Protein AF-A0A0K0SRU6-F1 (afdb_monomer)

Sequence (268 aa):
MASLARTLNNPYPFLIVALTAAFFFLMAWYRAGTILSILERVWRLIVGKGEITDPKLLKFNKQMKDIELFNFVYGLKVQSIEKMHQVIEWIEQHKLDYVDVRRAKKWIDIKTLDVQSPEKSDTRWTFVALIFCISLMELSSFAMGSKSALLQFKESGVWFFLDQNEARGLRGNWTLKATQCDVSKKGVRLVAELTEDESNVICESFKDKGLADYLQKTVRTQRIFSGYIFLIALGFIYWIVKHRLGILAAKRIKETLGSNKLNCVNEA

Solvent-accessible surface area (backbone atoms only — not comparable to full-atom values): 15195 Å² total; per-residue (Å²): 113,77,65,56,66,71,44,42,50,77,65,62,68,61,52,49,54,53,53,51,52,51,50,53,50,53,49,47,63,76,58,66,81,72,61,61,77,60,50,50,56,55,45,41,74,74,75,46,88,83,79,76,86,50,69,69,60,43,52,50,52,49,54,52,49,53,45,51,48,48,25,62,76,44,57,44,90,64,92,46,70,70,58,48,51,54,50,51,51,52,35,60,75,66,68,52,57,66,68,36,52,41,45,13,35,90,37,47,39,84,88,77,74,44,64,58,79,79,57,75,64,58,59,51,54,55,49,54,52,49,53,52,37,52,54,51,38,52,53,22,52,53,54,48,70,49,82,49,23,81,42,28,38,66,89,80,63,52,47,30,34,40,44,93,57,38,37,32,41,76,68,63,101,45,74,51,45,56,81,64,61,72,58,77,90,81,71,73,74,67,51,92,88,56,54,73,69,56,53,48,53,54,44,53,44,67,71,39,86,60,41,64,61,51,44,52,53,47,31,50,51,48,28,53,50,23,52,50,53,37,53,52,36,51,53,50,50,54,50,50,52,51,52,50,51,12,51,54,25,34,50,51,54,45,52,50,54,52,53,52,54,54,53,58,62,75,77,107

Secondary structure (DSSP, 8-state):
-HHHHHHEE--HHHHHHHHHHHHHHHHHHHHTT--HHHHHHHHHHHH-------HHHHHHHHHHHHHHHHHHHH-----SHHHHHHHHHHHHHTT--HHHHHHHTTTEETTTTEEPPPPHHHHHHHHHHHHHHHHHHHHHHHHHH--SEEEEETTT--EEEE-SSEEEESSSS-EEEGGGGGS-SS-----TTS-HHHHHHHHHHHH-TTHHHHHHHHHHHHHHHHHHHHHHHHHHHHHHHHHHHHHHHHHHHHHHHHHHHHHHHH--

Mean predicted aligned error: 14.09 Å

Nearest PDB structures (foldseek):
  8oyv-assembly1_A  TM=2.312E-01  e=6.848E-01  synthetic cons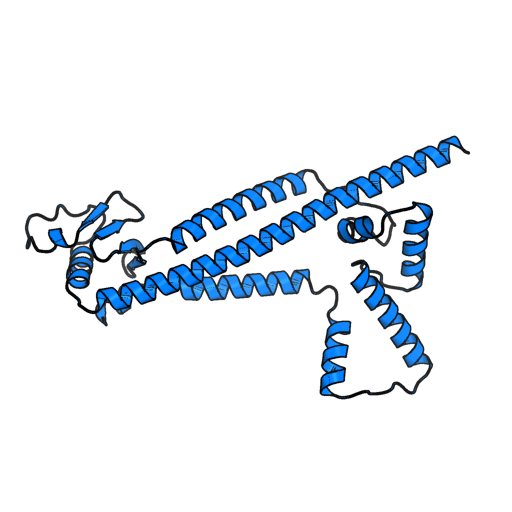truct
  8oyv-assembly2_B  TM=2.298E-01  e=7.228E-01  synthetic construct
  7ryz-assembly1_C  TM=1.895E-01  e=3.268E+00  Rattus norvegicus
  7rz9-assembly1_A  TM=2.250E-01  e=7.741E+00  Rattus norvegicus

Foldseek 3Di:
DVVCPVFWDDCLVVVVVVVVVVVVVVCCVVPPPDCVVVVVVVCCVVPNDDDDPDPVVVVVVVQVVVQVVCCVVLVANDDGVVLVVVLVCLCVVLVADSVLSSLQRVQQDSVVRAGHADDPVLVVVLVVLLVVLVVLLVVLVVLLPDLWFWIAGPPLRWIWTDHLFWIAGPPAGDIDGLVNLPPPDDDPPPSVSDDPVRVVVNNVLNVDPCNVVVSVVRSVSSNVSSVSSNVVSVVSNVVSVSNVSNNVSSVVSNVSVVVVVVVVVVVD

Radius of gyration: 29.86 Å; Cα contacts (8 Å, |Δi|>4): 232; chains: 1; bounding box: 78×38×85 Å

Structure (mmCIF, N/CA/C/O backbone):
data_AF-A0A0K0SRU6-F1
#
_entry.id   AF-A0A0K0SRU6-F1
#
loop_
_atom_site.group_PDB
_atom_site.id
_atom_site.type_symbol
_atom_site.label_atom_id
_atom_site.label_alt_id
_atom_site.label_comp_id
_atom_site.label_asym_id
_atom_site.label_entity_id
_atom_site.label_seq_id
_atom_site.pdbx_PDB_ins_code
_atom_site.Cartn_x
_atom_site.Cartn_y
_atom_site.Cartn_z
_atom_site.occupancy
_atom_site.B_iso_or_equiv
_atom_site.auth_seq_id
_atom_site.auth_comp_id
_atom_site.auth_asym_id
_atom_site.auth_atom_id
_atom_site.pdbx_PDB_model_num
ATOM 1 N N . MET A 1 1 ? 13.744 -10.581 -34.889 1.00 43.56 1 MET A N 1
ATOM 2 C CA . MET A 1 1 ? 12.680 -10.921 -33.891 1.00 43.56 1 MET A CA 1
ATOM 3 C C . MET A 1 1 ? 12.898 -12.209 -33.067 1.00 43.56 1 MET A C 1
ATOM 5 O O . MET A 1 1 ? 12.895 -12.107 -31.845 1.00 43.56 1 MET A O 1
ATOM 9 N N . ALA A 1 2 ? 13.072 -13.409 -33.652 1.00 37.53 2 ALA A N 1
ATOM 10 C CA . ALA A 1 2 ? 13.180 -14.668 -32.878 1.00 37.53 2 ALA A CA 1
ATOM 11 C C . ALA A 1 2 ? 14.491 -14.834 -32.074 1.00 37.53 2 ALA A C 1
ATOM 13 O O . ALA A 1 2 ? 14.494 -15.531 -31.062 1.00 37.53 2 ALA A O 1
ATOM 14 N N . SER A 1 3 ? 15.584 -14.183 -32.489 1.00 46.31 3 SER A N 1
ATOM 15 C CA . SER A 1 3 ? 16.856 -14.159 -31.751 1.00 46.31 3 SER A CA 1
ATOM 16 C C . SER A 1 3 ? 16.774 -13.277 -30.499 1.00 46.31 3 SER A C 1
ATOM 18 O O . SER A 1 3 ? 17.118 -13.731 -29.414 1.00 46.31 3 SER A O 1
ATOM 20 N N . LEU A 1 4 ? 16.209 -12.070 -30.619 1.00 51.53 4 LEU A N 1
ATOM 21 C CA . LEU A 1 4 ? 16.115 -11.090 -29.526 1.00 51.53 4 LEU A CA 1
ATOM 22 C C . LEU A 1 4 ? 15.217 -11.534 -28.366 1.00 51.53 4 LEU A C 1
ATOM 24 O O . LEU A 1 4 ? 15.588 -11.394 -27.207 1.00 51.53 4 LEU A O 1
ATOM 28 N N . ALA A 1 5 ? 14.058 -12.135 -28.649 1.00 52.16 5 ALA A N 1
ATOM 29 C CA . ALA A 1 5 ? 13.196 -12.688 -27.596 1.00 52.16 5 ALA A CA 1
ATOM 30 C C . ALA A 1 5 ? 13.814 -13.931 -26.915 1.00 52.16 5 ALA A C 1
ATOM 32 O O . ALA A 1 5 ? 13.476 -14.277 -25.776 1.00 52.16 5 ALA A O 1
ATOM 33 N N . ARG A 1 6 ? 14.734 -14.618 -27.607 1.00 52.09 6 ARG A N 1
ATOM 34 C CA . ARG A 1 6 ? 15.439 -15.784 -27.072 1.00 52.09 6 ARG A CA 1
ATOM 35 C C . ARG A 1 6 ? 16.561 -15.370 -26.122 1.00 52.09 6 ARG A C 1
ATOM 37 O O . ARG A 1 6 ? 16.730 -16.078 -25.137 1.00 52.09 6 ARG A O 1
ATOM 44 N N . THR A 1 7 ? 17.197 -14.215 -26.321 1.00 53.22 7 THR A N 1
ATOM 45 C CA . THR A 1 7 ? 18.315 -13.706 -25.500 1.00 53.22 7 THR A CA 1
ATOM 46 C C . THR A 1 7 ? 17.940 -12.639 -24.469 1.00 53.22 7 THR A C 1
ATOM 48 O O . THR A 1 7 ? 18.673 -12.478 -23.499 1.00 53.22 7 THR A O 1
ATOM 51 N N . LEU A 1 8 ? 16.807 -11.945 -24.611 1.00 57.75 8 LEU A N 1
ATOM 52 C CA . LEU A 1 8 ? 16.377 -10.895 -23.678 1.00 57.75 8 LEU A CA 1
ATOM 53 C C . LEU A 1 8 ? 15.220 -11.375 -22.802 1.00 57.75 8 LEU A C 1
ATOM 55 O O . LEU A 1 8 ? 14.238 -11.931 -23.301 1.00 57.75 8 LEU A O 1
ATOM 59 N N . ASN A 1 9 ? 15.343 -11.198 -21.486 1.00 64.25 9 ASN A N 1
ATOM 60 C CA . ASN A 1 9 ? 14.265 -11.500 -20.546 1.00 64.25 9 ASN A CA 1
ATOM 61 C C . ASN A 1 9 ? 13.523 -10.215 -20.172 1.00 64.25 9 ASN A C 1
ATOM 63 O O . ASN A 1 9 ? 14.148 -9.190 -19.910 1.00 64.25 9 ASN A O 1
ATOM 67 N N . ASN A 1 10 ? 12.194 -10.284 -20.108 1.00 64.25 10 ASN A N 1
ATOM 68 C CA . ASN A 1 10 ? 11.379 -9.229 -19.520 1.00 64.25 10 ASN A CA 1
ATOM 69 C C . ASN A 1 10 ? 10.846 -9.742 -18.170 1.00 64.25 10 ASN A C 1
ATOM 71 O O . ASN A 1 10 ? 9.893 -10.522 -18.159 1.00 64.25 10 ASN A O 1
ATOM 75 N N . PRO A 1 11 ? 11.445 -9.342 -17.034 1.00 65.50 11 PRO A N 1
ATOM 76 C CA . PRO A 1 11 ? 11.045 -9.835 -15.717 1.00 65.50 11 PRO A CA 1
ATOM 77 C C . PRO A 1 11 ? 9.791 -9.145 -15.156 1.00 65.50 11 PRO A C 1
ATOM 79 O O . PRO A 1 11 ? 9.222 -9.612 -14.166 1.00 65.50 11 PRO A O 1
ATOM 82 N N . TYR A 1 12 ? 9.320 -8.058 -15.779 1.00 67.25 12 TYR A N 1
ATOM 83 C CA . TYR A 1 12 ? 8.197 -7.261 -15.282 1.00 67.25 12 TYR A CA 1
ATOM 84 C C . TYR A 1 12 ? 6.870 -8.033 -15.122 1.00 67.25 12 TYR A C 1
ATOM 86 O O . TYR A 1 12 ? 6.222 -7.848 -14.092 1.00 67.25 12 TYR A O 1
ATOM 94 N N . PRO A 1 13 ? 6.454 -8.935 -16.036 1.00 65.75 13 PRO A N 1
ATOM 95 C CA . PRO A 1 13 ? 5.208 -9.692 -15.893 1.00 65.75 13 PRO A CA 1
ATOM 96 C C . PRO A 1 13 ? 5.176 -10.583 -14.644 1.00 65.75 13 PRO A C 1
ATOM 98 O O . PRO A 1 13 ? 4.158 -10.644 -13.959 1.00 65.75 13 PRO A O 1
ATOM 101 N N . PHE A 1 14 ? 6.293 -11.233 -14.302 1.00 67.56 14 PHE A N 1
ATOM 102 C CA . PHE A 1 14 ? 6.374 -12.093 -13.117 1.00 67.56 14 PHE A CA 1
ATOM 103 C C . PHE A 1 14 ? 6.358 -11.279 -11.819 1.00 67.56 14 PHE A C 1
ATOM 105 O O . PHE A 1 14 ? 5.673 -11.648 -10.863 1.00 67.56 14 PHE A O 1
ATOM 112 N N . LEU A 1 15 ? 7.047 -10.132 -11.806 1.00 68.56 15 LEU A N 1
ATOM 113 C CA . LEU A 1 15 ? 7.041 -9.209 -10.669 1.00 68.56 15 LEU A CA 1
ATOM 114 C C . LEU A 1 15 ? 5.652 -8.601 -10.425 1.00 68.56 15 LEU A C 1
ATOM 116 O O . LEU A 1 15 ? 5.253 -8.470 -9.268 1.00 68.56 15 LEU A O 1
ATOM 120 N N . ILE A 1 16 ? 4.887 -8.296 -11.484 1.00 66.12 16 ILE A N 1
ATOM 121 C CA . ILE A 1 16 ? 3.482 -7.864 -11.371 1.00 66.12 16 ILE A CA 1
ATOM 122 C C . ILE A 1 16 ? 2.677 -8.907 -10.614 1.00 66.12 16 ILE A C 1
ATOM 124 O O . ILE A 1 16 ? 2.060 -8.586 -9.601 1.00 66.12 16 ILE A O 1
ATOM 128 N N . VAL A 1 17 ? 2.681 -10.154 -11.086 1.00 69.94 17 VAL A N 1
ATOM 129 C CA . VAL A 1 17 ? 1.842 -11.216 -10.516 1.00 69.94 17 VAL A CA 1
ATOM 130 C C . VAL A 1 17 ? 2.192 -11.459 -9.047 1.00 69.94 17 VAL A C 1
ATOM 132 O O . VAL A 1 17 ? 1.290 -11.528 -8.211 1.00 69.94 17 VAL A O 1
ATOM 135 N N . ALA A 1 18 ? 3.484 -11.496 -8.709 1.00 75.31 18 ALA A N 1
ATOM 136 C CA . ALA A 1 18 ? 3.943 -11.691 -7.336 1.00 75.31 18 ALA A CA 1
ATOM 137 C C . ALA A 1 18 ? 3.520 -10.544 -6.398 1.00 75.31 18 ALA A C 1
ATOM 139 O O . ALA A 1 18 ? 2.981 -10.797 -5.319 1.00 75.31 18 ALA A O 1
ATOM 140 N N . LEU A 1 19 ? 3.702 -9.284 -6.814 1.00 73.19 19 LEU A N 1
ATOM 141 C CA . LEU A 1 19 ? 3.313 -8.114 -6.015 1.00 73.19 19 LEU A CA 1
ATOM 142 C C . LEU A 1 19 ? 1.793 -8.006 -5.856 1.00 73.19 19 LEU A C 1
ATOM 144 O O . LEU A 1 19 ? 1.308 -7.674 -4.775 1.00 73.19 19 LEU A O 1
ATOM 148 N N . THR A 1 20 ? 1.045 -8.335 -6.910 1.00 69.44 20 THR A N 1
ATOM 149 C CA . THR A 1 20 ? -0.422 -8.352 -6.894 1.00 69.44 20 THR A CA 1
ATOM 150 C C . THR A 1 20 ? -0.931 -9.391 -5.895 1.00 69.44 20 THR A C 1
ATOM 152 O O . THR A 1 20 ? -1.748 -9.076 -5.030 1.00 69.44 20 THR A O 1
ATOM 155 N N . ALA A 1 21 ? -0.402 -10.617 -5.958 1.00 71.50 21 ALA A N 1
ATOM 156 C CA . ALA A 1 21 ? -0.764 -11.693 -5.043 1.00 71.50 21 ALA A CA 1
ATOM 157 C C . ALA A 1 21 ? -0.415 -11.349 -3.585 1.00 71.50 21 ALA A C 1
ATOM 159 O O . ALA A 1 21 ? -1.251 -11.527 -2.701 1.00 71.50 21 ALA A O 1
ATOM 160 N N . ALA A 1 22 ? 0.772 -10.785 -3.334 1.00 75.44 22 ALA A N 1
ATOM 161 C CA . ALA A 1 22 ? 1.185 -10.359 -1.998 1.00 75.44 22 ALA A CA 1
ATOM 162 C C . ALA A 1 22 ? 0.289 -9.240 -1.441 1.00 75.44 22 ALA A C 1
ATOM 164 O O . ALA A 1 22 ? -0.115 -9.297 -0.279 1.00 75.44 22 ALA A O 1
ATOM 165 N N . PHE A 1 23 ? -0.078 -8.253 -2.265 1.00 73.56 23 PHE A N 1
ATOM 166 C CA . PHE A 1 23 ? -0.987 -7.178 -1.867 1.00 73.56 23 PHE A CA 1
ATOM 167 C C . PHE A 1 23 ? -2.372 -7.716 -1.485 1.00 73.56 23 PHE A C 1
ATOM 169 O O . PHE A 1 23 ? -2.875 -7.399 -0.405 1.00 73.56 23 PHE A O 1
ATOM 176 N N . PHE A 1 24 ? -2.969 -8.573 -2.321 1.00 65.69 24 PHE A N 1
ATOM 177 C CA . PHE A 1 24 ? -4.264 -9.185 -2.017 1.00 65.69 24 PHE A CA 1
ATOM 178 C C . PHE A 1 24 ? -4.204 -10.090 -0.784 1.00 65.69 24 PHE A C 1
ATOM 180 O O . PHE A 1 24 ? -5.118 -10.044 0.036 1.00 65.69 24 PHE A O 1
ATOM 187 N N . PHE A 1 25 ? -3.125 -10.854 -0.605 1.00 66.31 25 PHE A N 1
ATOM 188 C CA . PHE A 1 25 ? -2.938 -11.717 0.560 1.00 66.31 25 PHE A CA 1
ATOM 189 C C . PHE A 1 25 ? -2.810 -10.913 1.862 1.00 66.31 25 PHE A C 1
ATOM 191 O O . PHE A 1 25 ? -3.519 -11.189 2.829 1.00 66.31 25 PHE A O 1
ATOM 198 N N . LEU A 1 26 ? -1.979 -9.865 1.881 1.00 65.06 26 LEU A N 1
ATOM 199 C CA . LEU A 1 26 ? -1.819 -8.981 3.042 1.00 65.06 26 LEU A CA 1
ATOM 200 C C . LEU A 1 26 ? -3.107 -8.216 3.358 1.00 65.06 26 LEU A C 1
ATOM 202 O O . LEU A 1 26 ? -3.474 -8.071 4.526 1.00 65.06 26 LEU A O 1
ATOM 206 N N . MET A 1 27 ? -3.826 -7.754 2.330 1.00 61.50 27 MET A N 1
ATOM 207 C CA . MET A 1 27 ? -5.106 -7.076 2.514 1.00 61.50 27 MET A CA 1
ATOM 208 C C . MET A 1 27 ? -6.174 -8.039 3.049 1.00 61.50 27 MET A C 1
ATOM 210 O O . MET A 1 27 ? -6.911 -7.671 3.964 1.00 61.50 27 MET A O 1
ATOM 214 N N . ALA A 1 28 ? -6.238 -9.269 2.530 1.00 54.75 28 ALA A N 1
ATOM 215 C CA . ALA A 1 28 ? -7.141 -10.310 3.011 1.00 54.75 28 ALA A CA 1
ATOM 216 C C . ALA A 1 28 ? -6.831 -10.684 4.466 1.00 54.75 28 ALA A C 1
ATOM 218 O O . ALA A 1 28 ? -7.746 -10.707 5.286 1.00 54.75 28 ALA A O 1
ATOM 219 N N . TRP A 1 29 ? -5.555 -10.861 4.821 1.00 58.12 29 TRP A N 1
ATOM 220 C CA . TRP A 1 29 ? -5.123 -11.131 6.196 1.00 58.12 29 TRP A CA 1
ATOM 221 C C . TRP A 1 29 ? -5.493 -9.986 7.147 1.00 58.12 29 TRP A C 1
ATOM 223 O O . TRP A 1 29 ? -6.040 -10.212 8.224 1.00 58.12 29 TRP A O 1
ATOM 233 N N . TYR A 1 30 ? -5.243 -8.734 6.749 1.00 56.69 30 TYR A N 1
ATOM 234 C CA . TYR A 1 30 ? -5.544 -7.563 7.579 1.00 56.69 30 TYR A CA 1
ATOM 235 C C . TYR A 1 30 ? -7.054 -7.296 7.709 1.00 56.69 30 TYR A C 1
ATOM 237 O O . TYR A 1 30 ? -7.508 -6.698 8.689 1.00 56.69 30 TYR A O 1
ATOM 245 N N . ARG A 1 31 ? -7.851 -7.725 6.720 1.00 54.62 31 ARG A N 1
ATOM 246 C CA . ARG A 1 31 ? -9.300 -7.485 6.656 1.00 54.62 31 ARG A CA 1
ATOM 247 C C . ARG A 1 31 ? -10.154 -8.657 7.137 1.00 54.62 31 ARG A C 1
ATOM 249 O O . ARG A 1 31 ? -11.315 -8.419 7.474 1.00 54.62 31 ARG A O 1
ATOM 256 N N . ALA A 1 32 ? -9.610 -9.868 7.242 1.00 48.22 32 ALA A N 1
ATOM 257 C CA . ALA A 1 32 ? -10.272 -11.042 7.809 1.00 48.22 32 ALA A CA 1
ATOM 258 C C . ALA A 1 32 ? -10.400 -10.923 9.341 1.00 48.22 32 ALA A C 1
ATOM 260 O O . ALA A 1 32 ? -9.822 -11.675 10.115 1.00 48.22 32 ALA A O 1
ATOM 261 N N . GLY A 1 33 ? -11.153 -9.917 9.791 1.00 48.53 33 GLY A N 1
ATOM 262 C CA . GLY A 1 33 ? -11.731 -9.871 11.129 1.00 48.53 33 GLY A CA 1
ATOM 263 C C . GLY A 1 33 ? -13.007 -10.705 11.203 1.00 48.53 33 GLY A C 1
ATOM 264 O O . GLY A 1 33 ? -13.161 -11.421 12.180 1.00 48.53 33 GLY A O 1
ATOM 265 N N . THR A 1 34 ? -13.857 -10.645 10.163 1.00 54.75 34 THR A N 1
ATOM 266 C CA . THR A 1 34 ? -14.969 -11.573 9.849 1.00 54.75 34 THR A CA 1
ATOM 267 C C . THR A 1 34 ? -15.679 -11.119 8.557 1.00 54.75 34 THR A C 1
ATOM 269 O O . THR A 1 34 ? -15.965 -9.936 8.392 1.00 54.75 34 THR A O 1
ATOM 272 N N . ILE A 1 35 ? -15.943 -12.041 7.617 1.00 58.03 35 ILE A N 1
ATOM 273 C CA . ILE A 1 35 ? -16.545 -11.792 6.275 1.00 58.03 35 ILE A CA 1
ATOM 274 C C . ILE A 1 35 ? -18.050 -12.160 6.229 1.00 58.03 35 ILE A C 1
ATOM 276 O O . ILE A 1 35 ? -18.738 -11.911 5.238 1.00 58.03 35 ILE A O 1
ATOM 280 N N . LEU A 1 36 ? -18.584 -12.702 7.326 1.00 59.59 36 LEU A N 1
ATOM 281 C CA . LEU A 1 36 ? -19.905 -13.337 7.411 1.00 59.59 36 LEU A CA 1
ATOM 282 C C . LEU A 1 36 ? -21.068 -12.430 6.970 1.00 59.59 36 LEU A C 1
ATOM 284 O O . LEU A 1 36 ? -21.853 -12.833 6.116 1.00 59.59 36 LEU A O 1
ATOM 288 N N . SER A 1 37 ? -21.122 -11.173 7.421 1.00 55.00 37 SER A N 1
ATOM 289 C CA . SER A 1 37 ? -22.184 -10.227 7.026 1.00 55.00 37 SER A CA 1
ATOM 290 C C . SER A 1 37 ? -22.228 -9.900 5.521 1.00 55.00 37 SER A C 1
ATOM 292 O O . SER A 1 37 ? -23.298 -9.664 4.951 1.00 55.00 37 SER A O 1
ATOM 294 N N . ILE A 1 38 ? -21.071 -9.881 4.847 1.00 58.72 38 ILE A N 1
ATOM 295 C CA . ILE A 1 38 ? -20.996 -9.667 3.391 1.00 58.72 38 ILE A CA 1
ATOM 296 C C . ILE A 1 38 ? -21.404 -10.955 2.674 1.00 58.72 38 ILE A C 1
ATOM 298 O O . ILE A 1 38 ? -22.180 -10.907 1.719 1.00 58.72 38 ILE A O 1
ATOM 302 N N . LEU A 1 39 ? -20.940 -12.097 3.185 1.00 65.69 39 LEU A N 1
ATOM 303 C CA . LEU A 1 39 ? -21.280 -13.414 2.665 1.00 65.69 39 LEU A CA 1
ATOM 304 C C . LEU A 1 39 ? -22.792 -13.669 2.728 1.00 65.69 39 LEU A C 1
ATOM 306 O O . LEU A 1 39 ? -23.346 -14.153 1.753 1.00 65.69 39 LEU A O 1
ATOM 310 N N . GLU A 1 40 ? -23.490 -13.248 3.788 1.00 63.12 40 GLU A N 1
ATOM 311 C CA . GLU A 1 40 ? -24.953 -13.360 3.870 1.00 63.12 40 GLU A CA 1
ATOM 312 C C . GLU A 1 40 ? -25.689 -12.533 2.807 1.00 63.12 40 GLU A C 1
ATOM 314 O O . GLU A 1 40 ? -26.734 -12.950 2.309 1.00 63.12 40 GLU A O 1
ATOM 319 N N . ARG A 1 41 ? -25.205 -11.326 2.480 1.00 66.44 41 ARG A N 1
ATOM 320 C CA . ARG A 1 41 ? -25.835 -10.490 1.441 1.00 66.44 41 ARG A CA 1
ATOM 321 C C . ARG A 1 41 ? -25.655 -11.110 0.063 1.00 66.44 41 ARG A C 1
ATOM 323 O O . ARG A 1 41 ? -26.604 -11.125 -0.711 1.00 66.44 41 ARG A O 1
ATOM 330 N N . VAL A 1 42 ? -24.473 -11.659 -0.201 1.00 65.12 42 VAL A N 1
ATOM 331 C CA . VAL A 1 42 ? -24.186 -12.407 -1.429 1.00 65.12 42 VAL A CA 1
ATOM 332 C C . VAL A 1 42 ? -25.019 -13.693 -1.477 1.00 65.12 42 VAL A C 1
ATOM 334 O O . VAL A 1 42 ? -25.666 -13.963 -2.480 1.00 65.12 42 VAL A O 1
ATOM 337 N N . TRP A 1 43 ? -25.110 -14.431 -0.371 1.00 62.09 43 TRP A N 1
ATOM 338 C CA . TRP A 1 43 ? -25.892 -15.664 -0.272 1.00 62.09 43 TRP A CA 1
ATOM 339 C C . TRP A 1 43 ? -27.396 -15.429 -0.457 1.00 62.09 43 TRP A C 1
ATOM 341 O O . TRP A 1 43 ? -28.043 -16.171 -1.188 1.00 62.09 43 TRP A O 1
ATOM 351 N N . ARG A 1 44 ? -27.957 -14.353 0.115 1.00 66.56 44 ARG A N 1
ATOM 352 C CA . ARG A 1 44 ? -29.367 -13.967 -0.092 1.00 66.56 44 ARG A CA 1
ATOM 353 C C . ARG A 1 44 ? -29.686 -13.590 -1.539 1.00 66.56 44 ARG A C 1
ATOM 355 O O . ARG A 1 44 ? -30.812 -13.817 -1.969 1.00 66.56 44 ARG A O 1
ATOM 362 N N . LEU A 1 45 ? -28.726 -13.022 -2.272 1.00 70.88 45 LEU A N 1
ATOM 363 C CA . LEU A 1 45 ? -28.883 -12.731 -3.701 1.00 70.88 45 LEU A CA 1
ATOM 364 C C . LEU A 1 45 ? -28.852 -14.008 -4.556 1.00 70.88 45 LEU A C 1
ATOM 366 O O . LEU A 1 45 ? -29.478 -14.031 -5.609 1.00 70.88 45 LEU A O 1
ATOM 370 N N . ILE A 1 46 ? -28.155 -15.056 -4.100 1.00 70.62 46 ILE A N 1
ATOM 371 C CA . ILE A 1 46 ? -27.987 -16.323 -4.830 1.00 70.62 46 ILE A CA 1
ATOM 372 C C . ILE A 1 46 ? -29.102 -17.336 -4.507 1.00 70.62 46 ILE A C 1
ATOM 374 O O . ILE A 1 46 ? -29.587 -18.008 -5.409 1.00 70.62 46 ILE A O 1
ATOM 378 N N . VAL A 1 47 ? -29.512 -17.462 -3.240 1.00 66.75 47 VAL A N 1
ATOM 379 C CA . VAL A 1 47 ? -30.372 -18.564 -2.748 1.00 66.75 47 VAL A CA 1
ATOM 380 C C . VAL A 1 47 ? -31.794 -18.105 -2.382 1.00 66.75 47 VAL A C 1
ATOM 382 O O . VAL A 1 47 ? -32.691 -18.925 -2.210 1.00 66.75 47 VAL A O 1
ATOM 385 N N . GLY A 1 48 ? -32.046 -16.793 -2.310 1.00 54.94 48 GLY A N 1
ATOM 386 C CA . GLY A 1 48 ? -33.341 -16.239 -1.904 1.00 54.94 48 GLY A CA 1
ATOM 387 C C . 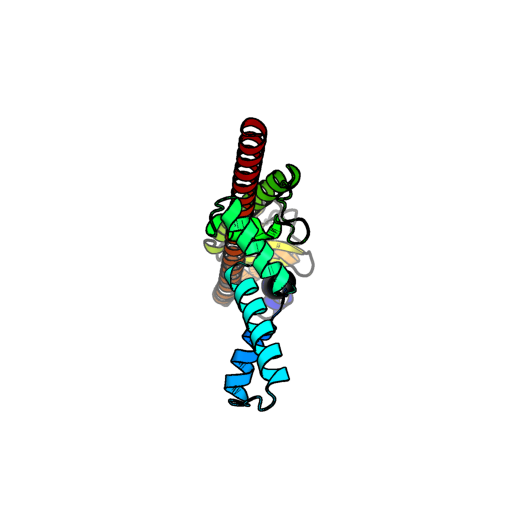GLY A 1 48 ? -33.519 -16.119 -0.382 1.00 54.94 48 GLY A C 1
ATOM 388 O O . GLY A 1 48 ? -32.638 -16.458 0.412 1.00 54.94 48 GLY A O 1
ATOM 389 N N . LYS A 1 49 ? -34.656 -15.548 0.043 1.00 57.06 49 LYS A N 1
ATOM 390 C CA . LYS A 1 49 ? -34.970 -15.267 1.456 1.00 57.06 49 LYS A CA 1
ATOM 391 C C . LYS A 1 49 ? -35.433 -16.543 2.172 1.00 57.06 49 LYS A C 1
ATOM 393 O O . LYS A 1 49 ? -36.625 -16.806 2.248 1.00 57.06 49 LYS A O 1
ATOM 398 N N . GLY A 1 50 ? -34.503 -17.324 2.716 1.00 61.16 50 GLY A N 1
ATOM 399 C CA . GLY A 1 50 ? -34.849 -18.326 3.728 1.00 61.16 50 GLY A CA 1
ATOM 400 C C . GLY A 1 50 ? -35.273 -17.626 5.022 1.00 61.16 50 GLY A C 1
ATOM 401 O O . GLY A 1 50 ? -34.444 -16.974 5.661 1.00 61.16 50 GLY A O 1
ATOM 402 N N . GLU A 1 51 ? -36.552 -17.706 5.389 1.00 61.34 51 GLU A N 1
ATOM 403 C CA . GLU A 1 51 ? -37.059 -17.168 6.656 1.00 61.34 51 GLU A CA 1
ATOM 404 C C . GLU A 1 51 ? -36.835 -18.182 7.787 1.00 61.34 51 GLU A C 1
ATOM 406 O O . GLU A 1 51 ? -37.146 -19.363 7.662 1.00 61.34 51 GLU A O 1
ATOM 411 N N . ILE A 1 52 ? -36.238 -17.725 8.892 1.00 69.25 52 ILE A N 1
ATOM 412 C CA . ILE A 1 52 ? -36.009 -18.540 10.092 1.00 69.25 52 ILE A CA 1
ATOM 413 C C . ILE A 1 52 ? -37.311 -18.554 10.895 1.00 69.25 52 ILE A C 1
ATOM 415 O O . ILE A 1 52 ? -37.694 -17.527 11.450 1.00 69.25 52 ILE A O 1
ATOM 419 N N . THR A 1 53 ? -37.970 -19.709 10.969 1.00 70.44 53 THR A N 1
ATOM 420 C CA . THR A 1 53 ? -39.286 -19.864 11.617 1.00 70.44 53 THR A CA 1
ATOM 421 C C . THR A 1 53 ? -39.201 -20.019 13.143 1.00 70.44 53 THR A C 1
ATOM 423 O O . THR A 1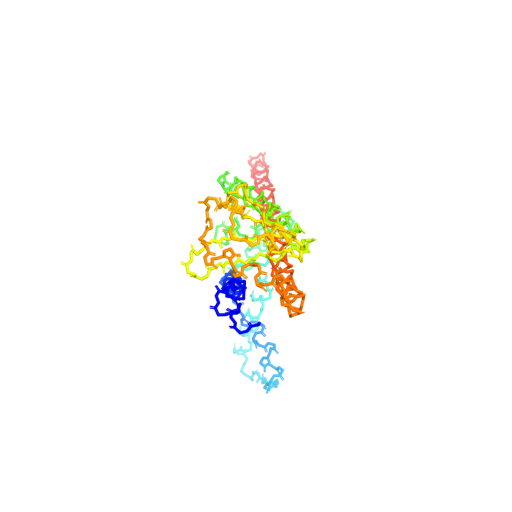 53 ? -40.167 -19.742 13.848 1.00 70.44 53 THR A O 1
ATOM 426 N N . ASP A 1 54 ? -38.051 -20.446 13.678 1.00 82.06 54 ASP A N 1
ATOM 427 C CA . ASP A 1 54 ? -37.855 -20.646 15.119 1.00 82.06 54 ASP A CA 1
ATOM 428 C C . ASP A 1 54 ? -37.560 -19.309 15.847 1.00 82.06 54 ASP A C 1
ATOM 430 O O . ASP A 1 54 ? -36.593 -18.617 15.503 1.00 82.06 54 ASP A O 1
ATOM 434 N N . PRO A 1 55 ? -38.333 -18.940 16.890 1.00 82.00 55 PRO A N 1
ATOM 435 C CA . PRO A 1 55 ? -38.195 -17.658 17.583 1.00 82.00 55 PRO A CA 1
ATOM 436 C C . PRO A 1 55 ? -36.896 -17.521 18.396 1.00 82.00 55 PRO A C 1
ATOM 438 O O . PRO A 1 55 ? -36.378 -16.410 18.551 1.00 82.00 55 PRO A O 1
ATOM 441 N N . LYS A 1 56 ? -36.328 -18.624 18.901 1.00 80.62 56 LYS A N 1
ATOM 442 C CA . LYS A 1 56 ? -35.051 -18.627 19.629 1.00 80.62 56 LYS A CA 1
ATOM 443 C C . LYS A 1 56 ? -33.891 -18.397 18.663 1.00 80.62 56 LYS A C 1
ATOM 445 O O . LYS A 1 56 ? -33.015 -17.578 18.949 1.00 80.62 56 LYS A O 1
ATOM 450 N N . LEU A 1 57 ? -33.917 -19.052 17.502 1.00 77.81 57 LEU A N 1
ATOM 451 C CA . LEU A 1 57 ? -32.933 -18.841 16.436 1.00 77.81 57 LEU A CA 1
ATOM 452 C C . LEU A 1 57 ? -33.052 -17.445 15.818 1.00 77.81 57 LEU A C 1
ATOM 454 O O . LEU A 1 57 ? -32.035 -16.820 15.520 1.00 77.81 57 LEU A O 1
ATOM 458 N N . LEU A 1 58 ? -34.269 -16.916 15.682 1.00 83.25 58 LEU A N 1
ATOM 459 C CA . LEU A 1 58 ? -34.499 -15.560 15.187 1.00 83.25 58 LEU A CA 1
ATOM 460 C C . LEU A 1 58 ? -33.922 -14.504 16.138 1.00 83.25 58 LEU A C 1
ATOM 462 O O . LEU A 1 58 ? -33.231 -13.586 15.689 1.00 83.25 58 LEU A O 1
ATOM 466 N N . LYS A 1 59 ? -34.134 -14.662 17.452 1.00 84.50 59 LYS A N 1
ATOM 467 C CA . LYS A 1 59 ? -33.537 -13.785 18.469 1.00 84.50 59 LYS A CA 1
ATOM 468 C C . LYS A 1 59 ? -32.010 -13.866 18.447 1.00 84.50 59 LYS A C 1
ATOM 470 O O . LYS A 1 59 ? -31.362 -12.826 18.399 1.00 84.50 59 LYS A O 1
ATOM 475 N N . PHE A 1 60 ? -31.443 -15.071 18.416 1.00 81.94 60 PHE A N 1
ATOM 476 C CA . PHE A 1 60 ? -29.993 -15.268 18.353 1.00 81.94 60 PHE A CA 1
ATOM 477 C C . PHE A 1 60 ? -29.375 -14.649 17.089 1.00 81.94 60 PHE A C 1
ATOM 479 O O . PHE A 1 60 ? -28.389 -13.920 17.169 1.00 81.94 60 PHE A O 1
ATOM 486 N N . ASN A 1 61 ? -29.991 -14.857 15.922 1.00 81.19 61 ASN A N 1
ATOM 487 C CA . ASN A 1 61 ? -29.520 -14.277 14.666 1.00 81.19 61 ASN A CA 1
ATOM 488 C C . ASN A 1 61 ? -29.588 -12.744 14.683 1.00 81.19 61 ASN A C 1
ATOM 490 O O . ASN A 1 61 ? -28.677 -12.073 14.203 1.00 81.19 61 ASN A O 1
ATOM 494 N N . LYS A 1 62 ? -30.652 -12.172 15.261 1.00 83.69 62 LYS A N 1
ATOM 495 C CA . LYS A 1 62 ? -30.767 -10.720 15.429 1.00 83.69 62 LYS A CA 1
ATOM 496 C C . LYS A 1 62 ? -29.637 -10.174 16.305 1.00 83.69 62 LYS A C 1
ATOM 498 O O . LYS A 1 62 ? -28.973 -9.229 15.901 1.00 83.69 62 LYS A O 1
ATOM 503 N N . GLN A 1 63 ? -29.353 -10.827 17.431 1.00 84.69 63 GLN A N 1
ATOM 504 C CA . GLN A 1 63 ? -28.254 -10.439 18.318 1.00 84.69 63 GLN A CA 1
ATOM 505 C C . GLN A 1 63 ? -26.888 -10.493 17.620 1.00 84.69 63 GLN A C 1
ATOM 507 O O . GLN A 1 63 ? -26.101 -9.556 17.735 1.00 84.69 63 GLN A O 1
ATOM 512 N N . MET A 1 64 ? -26.618 -11.548 16.847 1.00 81.75 64 MET A N 1
ATOM 513 C CA . MET A 1 64 ? -25.377 -11.654 16.073 1.00 81.75 64 MET A CA 1
ATOM 514 C C . MET A 1 64 ? -25.269 -10.561 15.006 1.00 81.75 64 MET A C 1
ATOM 516 O O . MET A 1 64 ? -24.212 -9.950 14.863 1.00 81.75 64 MET A O 1
ATOM 520 N N . LYS A 1 65 ? -26.364 -10.253 14.303 1.00 81.75 65 LYS A N 1
ATOM 521 C CA . LYS A 1 65 ? -26.404 -9.162 13.318 1.00 81.75 65 LYS A CA 1
ATOM 522 C C . LYS A 1 65 ? -26.160 -7.799 13.945 1.00 81.75 65 LYS A C 1
ATOM 524 O O . LYS A 1 65 ? -25.443 -6.997 13.354 1.00 81.75 65 LYS A O 1
ATOM 529 N N . ASP A 1 66 ? -26.716 -7.546 15.123 1.00 82.94 66 ASP A N 1
ATOM 530 C CA . ASP A 1 66 ? -26.509 -6.290 15.840 1.00 82.94 66 ASP A CA 1
ATOM 531 C C . ASP A 1 66 ? -25.036 -6.152 16.272 1.00 82.94 66 ASP A C 1
ATOM 533 O O . ASP A 1 66 ? -24.429 -5.100 16.063 1.00 82.94 66 ASP A O 1
ATOM 537 N N . ILE A 1 67 ? -24.414 -7.234 16.766 1.00 83.62 67 ILE A N 1
ATOM 538 C CA . ILE A 1 67 ? -22.971 -7.278 17.071 1.00 83.62 67 ILE A CA 1
ATOM 539 C C . ILE A 1 67 ? -22.131 -7.028 15.815 1.00 83.62 67 ILE A C 1
ATOM 541 O O . ILE A 1 67 ? -21.201 -6.219 15.840 1.00 83.62 67 ILE A O 1
ATOM 545 N N . GLU A 1 68 ? -22.441 -7.695 14.703 1.00 79.31 68 GLU A N 1
ATOM 546 C CA . GLU A 1 68 ? -21.717 -7.515 13.445 1.00 79.31 68 GLU A CA 1
ATOM 547 C C . GLU A 1 68 ? -21.863 -6.099 12.891 1.00 79.31 68 GLU A C 1
ATOM 549 O O . GLU A 1 68 ? -20.872 -5.507 12.462 1.00 79.31 68 GLU A O 1
ATOM 554 N N . LEU A 1 69 ? -23.072 -5.535 12.925 1.00 80.12 69 LEU A N 1
ATOM 555 C CA . LEU A 1 69 ? -23.339 -4.178 12.466 1.00 80.12 69 LEU A CA 1
ATOM 556 C C . LEU A 1 69 ? -22.590 -3.161 13.326 1.00 80.12 69 LEU A C 1
ATOM 558 O O . LEU A 1 69 ? -21.942 -2.269 12.778 1.00 80.12 69 LEU A O 1
ATOM 562 N N . PHE A 1 70 ? -22.612 -3.321 14.650 1.00 82.50 70 PHE A N 1
ATOM 563 C CA . PHE A 1 70 ? -21.853 -2.471 15.562 1.00 82.50 70 PHE A CA 1
ATOM 564 C C . PHE A 1 70 ? -20.349 -2.551 15.272 1.00 82.50 70 PHE A C 1
ATOM 566 O O . PHE A 1 70 ? -19.696 -1.535 15.022 1.00 82.50 70 PHE A O 1
ATOM 573 N N . ASN A 1 71 ? -19.801 -3.765 15.206 1.00 81.38 71 ASN A N 1
ATOM 574 C CA . ASN A 1 71 ? -18.396 -3.992 14.878 1.00 81.38 71 ASN A CA 1
ATOM 575 C C . ASN A 1 71 ? -18.029 -3.444 13.490 1.00 81.38 71 ASN A C 1
ATOM 577 O O . ASN A 1 71 ? -16.921 -2.950 13.285 1.00 81.38 71 ASN A O 1
ATOM 581 N N . PHE A 1 72 ? -18.950 -3.474 12.528 1.00 75.94 72 PHE A N 1
ATOM 582 C CA . PHE A 1 72 ? -18.746 -2.923 11.193 1.00 75.94 72 PHE A CA 1
ATOM 583 C C . PHE A 1 72 ? -18.734 -1.387 11.183 1.00 75.94 72 PHE A C 1
ATOM 585 O O . PHE A 1 72 ? -17.832 -0.778 10.597 1.00 75.94 72 PHE A O 1
ATOM 592 N N . VAL A 1 73 ? -19.714 -0.756 11.835 1.00 74.25 73 VAL A N 1
ATOM 593 C CA . VAL A 1 73 ? -19.866 0.705 11.887 1.00 74.25 73 VAL A CA 1
ATOM 594 C C . VAL A 1 73 ? -18.715 1.328 12.677 1.00 74.25 73 VAL A C 1
ATOM 596 O O . VAL A 1 73 ? -17.989 2.182 12.152 1.00 74.25 73 VAL A O 1
ATOM 599 N N . TYR A 1 74 ? -18.491 0.847 13.899 1.00 74.62 74 TYR A N 1
ATOM 600 C CA . TYR A 1 74 ? -17.504 1.397 14.829 1.00 74.62 74 TYR A CA 1
ATOM 601 C C . TYR A 1 74 ? -16.106 0.795 14.645 1.00 74.62 74 TYR A C 1
ATOM 603 O O . TYR A 1 74 ? -15.110 1.373 15.075 1.00 74.62 74 TYR A O 1
ATOM 611 N N . GLY A 1 75 ? -15.987 -0.333 13.941 1.00 72.38 75 GLY A N 1
ATOM 612 C CA . GLY A 1 75 ? -14.710 -1.004 13.696 1.00 72.38 75 GLY A CA 1
ATOM 613 C C . GLY A 1 75 ? -14.149 -1.758 14.906 1.00 72.38 75 GLY A C 1
ATOM 614 O O . GLY A 1 75 ? -13.019 -2.242 14.824 1.00 72.38 75 GLY A O 1
ATOM 615 N N . LEU A 1 76 ? -14.897 -1.828 16.006 1.00 79.25 76 LEU A N 1
ATOM 616 C CA . LEU A 1 76 ? -14.522 -2.528 17.232 1.00 79.25 76 LEU A CA 1
ATOM 617 C C . LEU A 1 76 ? -14.728 -4.045 17.058 1.00 79.25 76 LEU A C 1
ATOM 619 O O . LEU A 1 76 ? -15.446 -4.481 16.166 1.00 79.25 76 LEU A O 1
ATOM 623 N N . LYS A 1 77 ? -14.046 -4.863 17.864 1.00 77.31 77 LYS A N 1
ATOM 624 C CA . LYS A 1 77 ? -14.178 -6.331 17.886 1.00 77.31 77 LYS A CA 1
ATOM 625 C C . LYS A 1 77 ? -14.867 -6.785 19.175 1.00 77.31 77 LYS A C 1
ATOM 627 O O . LYS A 1 77 ? -14.248 -7.408 20.034 1.00 77.31 77 LYS A O 1
ATOM 632 N N . VAL A 1 78 ? -16.135 -6.425 19.326 1.00 81.69 78 VAL A N 1
ATOM 633 C CA . VAL A 1 78 ? -16.960 -6.815 20.474 1.00 81.69 78 VAL A CA 1
ATOM 634 C C . VAL A 1 78 ? -17.530 -8.220 20.246 1.00 81.69 78 VAL A C 1
ATOM 636 O O . VAL A 1 78 ? -17.937 -8.542 19.132 1.00 81.69 78 VAL A O 1
ATOM 639 N N . GLN A 1 79 ? -17.543 -9.064 21.281 1.00 81.25 79 GLN A N 1
ATOM 640 C CA . GLN A 1 79 ? -17.973 -10.472 21.187 1.00 81.25 79 GLN A CA 1
ATOM 641 C C . GLN A 1 79 ? -19.375 -10.745 21.762 1.00 81.25 79 GLN A C 1
ATOM 643 O O . GLN A 1 79 ? -19.900 -11.837 21.580 1.00 81.25 79 GLN A O 1
ATOM 648 N N . SER A 1 80 ? -19.983 -9.778 22.452 1.00 84.38 80 SER A N 1
ATOM 649 C CA . SER A 1 80 ? -21.256 -9.944 23.170 1.00 84.38 80 SER A CA 1
ATOM 650 C C . SER A 1 80 ? -22.016 -8.618 23.260 1.00 84.38 80 SER A C 1
ATOM 652 O O . SER A 1 80 ? -21.380 -7.561 23.306 1.00 84.38 80 SER A O 1
ATOM 654 N N . ILE A 1 81 ? -23.345 -8.657 23.370 1.00 85.81 81 ILE A N 1
ATOM 655 C CA . ILE A 1 81 ? -24.185 -7.452 23.511 1.00 85.81 81 ILE A CA 1
ATOM 656 C C . ILE A 1 81 ? -23.894 -6.713 24.819 1.00 85.81 81 ILE A C 1
ATOM 658 O O . ILE A 1 81 ? -23.823 -5.490 24.837 1.00 85.81 81 ILE A O 1
ATOM 662 N N . GLU A 1 82 ? -23.624 -7.435 25.899 1.00 87.06 82 GLU A N 1
ATOM 663 C CA . GLU A 1 82 ? -23.303 -6.859 27.206 1.00 87.06 82 GLU A CA 1
ATOM 664 C C . GLU A 1 82 ? -22.054 -5.972 27.111 1.00 87.06 82 GLU A C 1
ATOM 666 O O . GLU A 1 82 ? -22.034 -4.836 27.576 1.00 87.06 82 GLU A O 1
ATOM 671 N N . LYS A 1 83 ? -21.022 -6.456 26.412 1.00 83.88 83 LYS A N 1
ATOM 672 C CA . LYS A 1 83 ? -19.813 -5.673 26.121 1.00 83.88 83 LYS A CA 1
ATOM 673 C C . LYS A 1 83 ? -20.078 -4.484 25.200 1.00 83.88 83 LYS A C 1
ATOM 675 O O . LYS A 1 83 ? -19.391 -3.479 25.326 1.00 83.88 83 LYS A O 1
ATOM 680 N N . MET A 1 84 ? -21.051 -4.575 24.295 1.00 85.88 84 MET A N 1
ATOM 681 C CA . MET A 1 84 ? -21.447 -3.441 23.457 1.00 85.88 84 MET A CA 1
ATOM 682 C C . MET A 1 84 ? -22.032 -2.316 24.313 1.00 85.88 84 MET A C 1
ATOM 684 O O . MET A 1 84 ? -21.611 -1.174 24.164 1.00 85.88 84 MET A O 1
ATOM 688 N N . HIS A 1 85 ? -22.924 -2.647 25.252 1.00 89.69 85 HIS A N 1
ATOM 689 C CA . HIS A 1 85 ? -23.477 -1.676 26.199 1.00 89.69 85 HIS A CA 1
ATOM 690 C C . HIS A 1 85 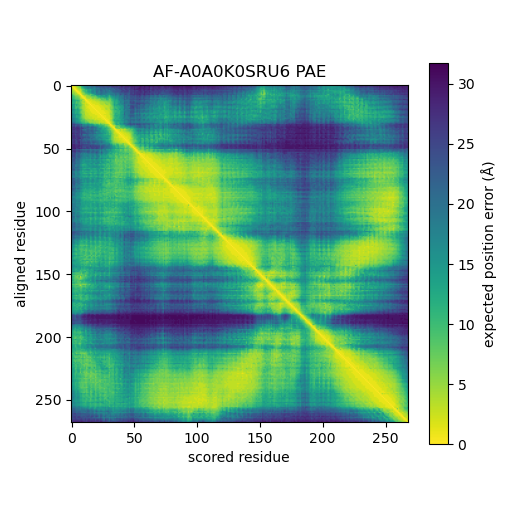? -22.388 -1.036 27.062 1.00 89.69 85 HIS A C 1
ATOM 692 O O . HIS A 1 85 ? -22.331 0.185 27.139 1.00 89.69 85 HIS A O 1
ATOM 698 N N . GLN A 1 86 ? -21.454 -1.829 27.596 1.00 88.06 86 GLN A N 1
ATOM 699 C CA . GLN A 1 86 ? -20.321 -1.299 28.370 1.00 88.06 86 GLN A CA 1
ATOM 700 C C . GLN A 1 86 ? -19.460 -0.314 27.565 1.00 88.06 86 GLN A C 1
ATOM 702 O O . GLN A 1 86 ? -18.988 0.685 28.102 1.00 88.06 86 GLN A O 1
ATOM 707 N N . VAL A 1 87 ? -19.253 -0.572 26.269 1.00 86.56 87 VAL A N 1
ATOM 708 C CA . VAL A 1 87 ? -18.528 0.352 25.386 1.00 86.56 87 VAL A CA 1
ATOM 709 C C . VAL A 1 87 ? -19.321 1.642 25.165 1.00 86.56 87 VAL A C 1
ATOM 711 O O . VAL A 1 87 ? -18.725 2.715 25.187 1.00 86.56 87 VAL A O 1
ATOM 714 N N . ILE A 1 88 ? -20.637 1.554 24.950 1.00 87.31 88 ILE A N 1
ATOM 715 C CA . ILE A 1 88 ? -21.502 2.729 24.762 1.00 87.31 88 ILE A CA 1
ATOM 716 C C . ILE A 1 88 ? -21.485 3.598 26.022 1.00 87.31 88 ILE A C 1
ATOM 718 O O . ILE A 1 88 ? -21.183 4.785 25.931 1.00 87.31 88 ILE A O 1
ATOM 722 N N . GLU A 1 89 ? -21.697 2.994 27.191 1.00 89.88 89 GLU A N 1
ATOM 723 C CA . GLU A 1 89 ? -21.648 3.689 28.480 1.00 89.88 89 GLU A CA 1
ATOM 724 C C . GLU A 1 89 ? -20.292 4.361 28.702 1.00 89.88 89 GLU A C 1
ATOM 726 O O . GLU A 1 89 ? -20.234 5.521 29.097 1.00 89.88 89 GLU A O 1
ATOM 731 N N . TRP A 1 90 ? -19.188 3.680 28.390 1.00 88.69 90 TRP A N 1
ATOM 732 C CA . TRP A 1 90 ? -17.851 4.255 28.522 1.00 88.69 90 TRP A CA 1
ATOM 733 C C . TRP A 1 90 ? -17.625 5.471 27.611 1.00 88.69 90 TRP A C 1
ATOM 735 O O . TRP A 1 90 ? -17.030 6.459 28.051 1.00 88.69 90 TRP A O 1
ATOM 745 N N . ILE A 1 91 ? -18.112 5.422 26.364 1.00 86.94 91 ILE A N 1
ATOM 746 C CA . ILE A 1 91 ? -18.048 6.547 25.418 1.00 86.94 91 ILE A CA 1
ATOM 747 C C . ILE A 1 91 ? -18.857 7.737 25.946 1.00 86.94 91 ILE A C 1
ATOM 749 O O . ILE A 1 91 ? -18.360 8.865 25.923 1.00 86.94 91 ILE A O 1
ATOM 753 N N . GLU A 1 92 ? -20.073 7.489 26.436 1.00 88.50 92 GLU A N 1
ATOM 754 C CA . GLU A 1 92 ? -20.973 8.521 26.957 1.00 88.50 92 GLU A CA 1
ATOM 755 C C . GLU A 1 92 ? -20.435 9.155 28.245 1.00 88.50 92 GLU A C 1
ATOM 757 O O . GLU A 1 92 ? -20.356 10.382 28.339 1.00 88.50 92 GLU A O 1
ATOM 762 N N . GLN A 1 93 ? -19.981 8.337 29.200 1.00 88.25 93 GLN A N 1
ATOM 763 C CA . GLN A 1 93 ? -19.412 8.786 30.476 1.00 88.25 93 GLN A CA 1
ATOM 764 C C . GLN A 1 93 ? -18.216 9.720 30.277 1.00 88.25 93 GLN A C 1
ATOM 766 O O . GLN A 1 93 ? -18.087 10.728 30.968 1.00 88.25 93 GLN A O 1
ATOM 771 N N . HIS A 1 94 ? -17.354 9.415 29.305 1.00 84.44 94 HIS A N 1
ATOM 772 C CA . HIS A 1 94 ? -16.155 10.206 29.034 1.00 84.44 94 HIS A CA 1
ATOM 773 C C . HIS A 1 94 ? -16.349 11.248 27.924 1.00 84.44 94 HIS A C 1
ATOM 775 O O . HIS A 1 94 ? -15.384 11.923 27.563 1.00 84.44 94 HIS A O 1
ATOM 781 N N . LYS A 1 95 ? -17.579 11.400 27.402 1.00 86.19 95 LYS A N 1
ATOM 782 C CA . LYS A 1 95 ? -17.945 12.321 26.311 1.00 86.19 95 LYS A CA 1
ATOM 783 C C . LYS A 1 95 ? -16.998 12.215 25.107 1.00 86.19 95 LYS A C 1
ATOM 785 O O . LYS A 1 95 ? -16.572 13.225 24.546 1.00 86.19 95 LYS A O 1
ATOM 790 N N . LEU A 1 96 ? -16.630 10.990 24.735 1.00 86.44 96 LEU A N 1
ATOM 791 C CA . LEU A 1 96 ? -15.670 10.749 23.657 1.00 86.44 96 LEU A CA 1
ATOM 792 C C . LEU A 1 96 ? -16.321 10.961 22.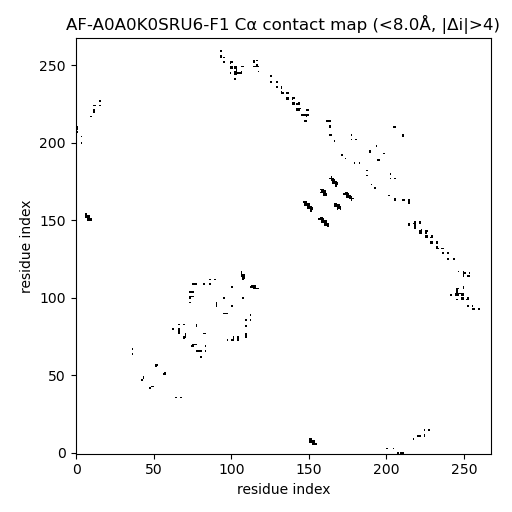287 1.00 86.44 96 LEU A C 1
ATOM 794 O O . LEU A 1 96 ? -17.442 10.519 22.042 1.00 86.44 96 LEU A O 1
ATOM 798 N N . ASP A 1 97 ? -15.586 11.576 21.359 1.00 85.31 97 ASP A N 1
ATOM 799 C CA . ASP A 1 97 ? -16.032 11.684 19.970 1.00 85.31 97 ASP A CA 1
ATOM 800 C C . ASP A 1 97 ? -15.994 10.304 19.290 1.00 85.31 97 ASP A C 1
ATOM 802 O O . ASP A 1 97 ? -14.940 9.671 19.153 1.00 85.31 97 ASP A O 1
ATOM 806 N N . TYR A 1 98 ? -17.154 9.858 18.805 1.00 80.94 98 TYR A N 1
ATOM 807 C CA . TYR A 1 98 ? -17.327 8.621 18.046 1.00 80.94 98 TYR A CA 1
ATOM 808 C C . TYR A 1 98 ? -16.362 8.503 16.853 1.00 80.94 98 TYR A C 1
ATOM 810 O O . TYR A 1 98 ? -15.921 7.398 16.515 1.00 80.94 98 TYR A O 1
ATOM 818 N N . VAL A 1 99 ? -16.011 9.621 16.204 1.00 82.00 99 VAL A N 1
ATOM 819 C CA . VAL A 1 99 ? -15.065 9.636 15.078 1.00 82.00 99 VAL A CA 1
ATOM 820 C C . VAL A 1 99 ? -13.661 9.261 15.542 1.00 82.00 99 VAL A C 1
ATOM 822 O O . VAL A 1 99 ? -12.979 8.470 14.877 1.00 82.00 99 VAL A O 1
ATOM 825 N N . ASP A 1 100 ? -13.235 9.790 16.684 1.00 81.81 100 ASP A N 1
ATOM 826 C CA . ASP A 1 100 ? -11.922 9.510 17.250 1.00 81.81 100 ASP A CA 1
ATOM 827 C C . ASP A 1 100 ? -11.866 8.085 17.818 1.00 81.81 100 ASP A C 1
ATOM 829 O O . ASP A 1 100 ? -10.897 7.373 17.548 1.00 81.81 100 ASP A O 1
ATOM 833 N N . VAL A 1 101 ? -12.938 7.589 18.447 1.00 82.94 101 VAL A N 1
ATOM 834 C CA . VAL A 1 101 ? -13.052 6.179 18.880 1.00 82.94 101 VAL A CA 1
ATOM 835 C C . VAL A 1 101 ? -12.889 5.225 17.691 1.00 82.94 101 VAL A C 1
ATOM 837 O O . VAL A 1 101 ? -12.087 4.287 17.726 1.00 82.94 101 VAL A O 1
ATOM 840 N N . ARG A 1 102 ? -13.574 5.502 16.574 1.00 81.06 102 ARG A N 1
ATOM 841 C CA . ARG A 1 102 ? -13.479 4.692 15.349 1.00 81.06 102 ARG A CA 1
ATOM 842 C C . ARG A 1 102 ? -12.075 4.707 14.739 1.00 81.06 102 ARG A C 1
ATOM 844 O O . ARG A 1 102 ? -11.617 3.690 14.210 1.00 81.06 102 ARG A O 1
ATOM 851 N N . ARG A 1 103 ? -11.386 5.851 14.774 1.00 81.62 103 ARG A N 1
ATOM 852 C CA . ARG A 1 103 ? -10.002 5.988 14.283 1.00 81.62 103 ARG A CA 1
ATOM 853 C C . ARG A 1 103 ? -9.009 5.274 15.200 1.00 81.62 103 ARG A C 1
ATOM 855 O O . ARG A 1 103 ? -8.098 4.615 14.701 1.00 81.62 103 ARG A O 1
ATOM 862 N N . ALA A 1 104 ? -9.216 5.359 16.510 1.00 82.94 104 ALA A N 1
ATOM 863 C CA . ALA A 1 104 ? -8.359 4.791 17.543 1.00 82.94 104 ALA A CA 1
ATOM 864 C C . ALA A 1 104 ? -8.602 3.295 17.811 1.00 82.94 104 ALA A C 1
ATOM 866 O O . ALA A 1 104 ? -7.878 2.699 18.599 1.00 82.94 104 ALA A O 1
ATOM 867 N N . LYS A 1 105 ? -9.557 2.654 17.128 1.00 80.50 105 LYS A N 1
ATOM 868 C CA . LYS A 1 105 ? -9.983 1.258 17.343 1.00 80.50 105 LYS A CA 1
ATOM 869 C C . LYS A 1 105 ? -8.881 0.204 17.546 1.00 80.50 105 LYS A C 1
ATOM 871 O O . LYS A 1 105 ? -9.117 -0.782 18.226 1.00 80.50 105 LYS A O 1
ATOM 876 N N . LYS A 1 106 ? -7.701 0.361 16.925 1.00 78.94 106 LYS A N 1
ATOM 877 C CA . LYS A 1 106 ? -6.572 -0.587 17.052 1.00 78.94 106 LYS A CA 1
ATOM 878 C C . LYS A 1 106 ? -5.867 -0.460 18.410 1.00 78.94 106 LYS A C 1
ATOM 880 O O . LYS A 1 106 ? -5.241 -1.413 18.852 1.00 78.94 106 LYS A O 1
ATOM 885 N N . TRP A 1 107 ? -5.962 0.708 19.034 1.00 81.44 107 TRP A N 1
ATOM 886 C CA . TRP A 1 107 ? -5.316 1.061 20.297 1.00 81.44 107 TRP A CA 1
ATOM 887 C C . TRP A 1 107 ? -6.279 1.016 21.489 1.00 81.44 107 TRP A C 1
ATOM 889 O O . TRP A 1 107 ? -5.836 1.181 22.619 1.00 81.44 107 TRP A O 1
ATOM 899 N N . ILE A 1 108 ? -7.576 0.797 21.252 1.00 82.88 108 ILE A N 1
ATOM 900 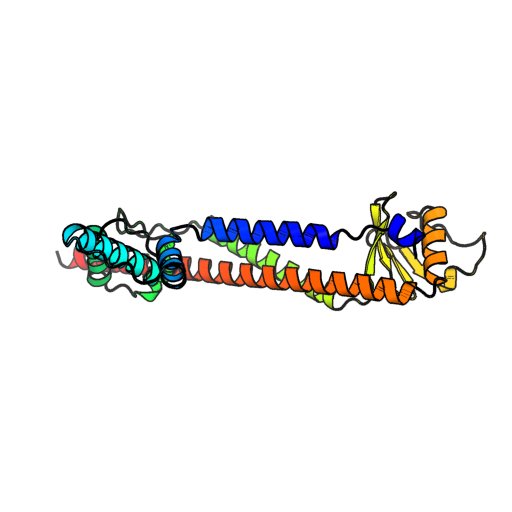C CA . ILE A 1 108 ? -8.575 0.617 22.310 1.00 82.88 108 ILE A CA 1
ATOM 901 C C . ILE A 1 108 ? -8.632 -0.863 22.675 1.00 82.88 108 ILE A C 1
ATOM 903 O O . ILE A 1 108 ? -8.948 -1.706 21.831 1.00 82.88 108 ILE A O 1
ATOM 907 N N . ASP A 1 109 ? -8.364 -1.175 23.938 1.00 82.25 109 ASP A N 1
ATOM 908 C CA . ASP A 1 109 ? -8.589 -2.509 24.475 1.00 82.25 109 ASP A CA 1
ATOM 909 C C . ASP A 1 109 ? -10.039 -2.627 24.962 1.00 82.25 109 ASP A C 1
ATOM 911 O O . ASP A 1 109 ? -10.451 -2.013 25.942 1.00 82.25 109 ASP A O 1
ATOM 915 N N . ILE A 1 110 ? -10.833 -3.434 24.258 1.00 80.38 110 ILE A N 1
ATOM 916 C CA . ILE A 1 110 ? -12.262 -3.639 24.548 1.00 80.38 110 ILE A CA 1
ATOM 917 C C . ILE A 1 110 ? -12.466 -4.390 25.874 1.00 80.38 110 ILE A C 1
ATOM 919 O O . ILE A 1 110 ? -13.539 -4.309 26.470 1.00 80.38 110 ILE A O 1
ATOM 923 N N . LYS A 1 111 ? -11.464 -5.138 26.357 1.00 78.38 111 LYS A N 1
ATOM 924 C CA . LYS A 1 111 ? -11.581 -5.877 27.621 1.00 78.38 111 LYS A CA 1
ATOM 925 C C . LYS A 1 111 ? -11.452 -4.953 28.824 1.00 78.38 111 LYS A C 1
ATOM 927 O O . LYS A 1 111 ? -12.211 -5.117 29.775 1.00 78.38 111 LYS A O 1
ATOM 932 N N . THR A 1 112 ? -10.503 -4.022 28.768 1.00 78.75 112 THR A N 1
ATOM 933 C CA . THR A 1 112 ? -10.165 -3.108 29.868 1.00 78.75 112 THR A CA 1
ATOM 934 C C . THR A 1 112 ? -10.781 -1.718 29.715 1.00 78.75 112 THR A C 1
ATOM 936 O O . THR A 1 112 ? -10.774 -0.963 30.680 1.00 78.75 112 THR A O 1
ATOM 939 N N . LEU A 1 113 ? -11.338 -1.397 28.538 1.00 80.81 113 LEU A N 1
ATOM 940 C CA . LEU A 1 113 ? -11.860 -0.072 28.179 1.00 80.81 113 LEU A CA 1
ATOM 941 C C . LEU A 1 113 ? -10.819 1.035 28.403 1.00 80.81 113 LEU A C 1
ATOM 943 O O . LEU A 1 113 ? -11.124 2.126 28.879 1.00 80.81 113 LEU A O 1
ATOM 947 N N . ASP A 1 114 ? -9.571 0.731 28.046 1.00 79.81 114 ASP A N 1
ATOM 948 C CA . ASP A 1 114 ? -8.448 1.659 28.134 1.00 79.81 114 ASP A CA 1
ATOM 949 C C . ASP A 1 114 ? -7.745 1.805 26.780 1.00 79.81 114 ASP A C 1
ATOM 951 O O . ASP A 1 114 ? -7.830 0.946 25.892 1.00 79.81 114 ASP A O 1
ATOM 955 N N . VAL A 1 115 ? -7.048 2.927 26.615 1.00 81.75 115 VAL A N 1
ATOM 956 C CA . VAL A 1 115 ? -6.317 3.258 25.395 1.00 81.75 115 VAL A CA 1
ATOM 957 C C . VAL A 1 115 ? -4.832 2.992 25.590 1.00 81.75 115 VAL A C 1
ATOM 959 O O . VAL A 1 115 ? -4.119 3.709 26.301 1.00 81.75 115 VAL A O 1
ATOM 962 N N . GLN A 1 116 ? -4.334 1.984 24.880 1.00 79.38 116 GLN A N 1
ATOM 963 C CA . GLN A 1 116 ? -2.913 1.684 24.837 1.00 79.38 116 GLN A CA 1
ATOM 964 C C . GLN A 1 116 ? -2.166 2.812 24.120 1.00 79.38 116 GLN A C 1
ATOM 966 O O . GLN A 1 116 ? -2.527 3.239 23.020 1.00 79.38 116 GLN A O 1
ATOM 971 N N . SER A 1 117 ? -1.101 3.312 24.750 1.00 69.31 117 SER A N 1
ATOM 972 C CA . SER A 1 117 ? -0.302 4.375 24.147 1.00 69.31 117 SER A CA 1
ATOM 973 C C . SER A 1 117 ? 0.468 3.828 22.947 1.00 69.31 117 SER A C 1
ATOM 975 O O . SER A 1 117 ? 1.178 2.836 23.101 1.00 69.31 117 SER A O 1
ATOM 977 N N . PRO A 1 118 ? 0.416 4.491 21.782 1.00 69.19 118 PRO A N 1
ATOM 978 C CA . PRO A 1 118 ? 1.268 4.129 20.662 1.00 69.19 118 PRO A CA 1
ATOM 979 C C . PRO A 1 118 ? 2.740 4.315 21.048 1.00 69.19 118 PRO A C 1
ATOM 981 O O . PRO A 1 118 ? 3.118 5.338 21.634 1.00 69.19 118 PRO A O 1
ATOM 984 N N . GLU A 1 119 ? 3.570 3.328 20.722 1.00 72.00 119 GLU A N 1
ATOM 985 C CA . GLU A 1 119 ? 4.997 3.358 21.025 1.00 72.00 119 GLU A CA 1
ATOM 986 C C . GLU A 1 119 ? 5.722 4.374 20.114 1.00 72.00 119 GLU A C 1
ATOM 988 O O . GLU A 1 119 ? 5.335 4.631 18.968 1.00 72.00 119 GLU A O 1
ATOM 993 N N . LYS A 1 120 ? 6.800 5.003 20.604 1.00 68.94 120 LYS A N 1
ATOM 994 C CA . LYS A 1 120 ? 7.580 5.974 19.805 1.00 68.94 120 LYS A CA 1
ATOM 995 C C . LYS A 1 120 ? 8.264 5.313 18.592 1.00 68.94 120 LYS A C 1
ATOM 997 O O . LYS A 1 120 ? 8.567 5.995 17.610 1.00 68.94 120 LYS A O 1
ATOM 1002 N N . SER A 1 121 ? 8.510 4.004 18.653 1.00 66.81 121 SER A N 1
ATOM 1003 C CA . SER A 1 121 ? 9.024 3.156 17.565 1.00 66.81 121 SER A CA 1
ATOM 1004 C C . SER A 1 121 ? 8.088 3.162 16.346 1.00 66.81 121 SER A C 1
ATOM 1006 O O . SER A 1 121 ? 8.547 3.443 15.238 1.00 66.81 121 SER A O 1
ATOM 1008 N N . ASP A 1 122 ? 6.779 2.991 16.551 1.00 70.38 122 ASP A N 1
ATOM 1009 C CA . ASP A 1 122 ? 5.759 2.986 15.490 1.00 70.38 122 ASP A CA 1
ATOM 1010 C C . ASP A 1 122 ? 5.758 4.290 14.688 1.00 70.38 122 ASP A C 1
ATOM 1012 O O . ASP A 1 122 ? 5.610 4.305 13.462 1.00 70.38 122 ASP A O 1
ATOM 1016 N N . THR A 1 123 ? 5.967 5.414 15.374 1.00 74.31 123 THR A N 1
ATOM 1017 C CA . THR A 1 123 ? 5.999 6.739 14.744 1.00 74.31 123 THR A CA 1
ATOM 1018 C C . THR A 1 123 ? 7.197 6.884 13.801 1.00 74.31 123 THR A C 1
ATOM 1020 O O . THR A 1 123 ? 7.040 7.460 12.719 1.00 74.31 123 THR A O 1
ATOM 1023 N N . ARG A 1 124 ? 8.365 6.343 14.181 1.00 77.50 124 ARG A N 1
ATOM 1024 C CA . ARG A 1 124 ? 9.585 6.349 13.356 1.00 77.50 124 ARG A CA 1
ATOM 1025 C C . ARG A 1 124 ? 9.434 5.448 12.134 1.00 77.50 124 ARG A C 1
ATOM 1027 O O . ARG A 1 124 ? 9.645 5.913 11.018 1.00 77.50 124 ARG A O 1
ATOM 1034 N N . TRP A 1 125 ? 8.982 4.210 12.323 1.00 74.56 125 TRP A N 1
ATOM 1035 C CA . TRP A 1 125 ? 8.792 3.264 11.218 1.00 74.56 125 TRP A CA 1
ATOM 1036 C C . TRP A 1 125 ? 7.767 3.746 10.196 1.00 74.56 125 TRP A C 1
ATOM 1038 O O . TRP A 1 125 ? 7.996 3.639 8.995 1.00 74.56 125 TRP A O 1
ATOM 1048 N N . THR A 1 126 ? 6.677 4.365 10.657 1.00 79.44 126 THR A N 1
ATOM 1049 C CA . THR A 1 126 ? 5.670 4.926 9.749 1.00 79.44 126 THR A CA 1
ATOM 1050 C C . THR A 1 126 ? 6.236 6.077 8.901 1.00 79.44 126 THR A C 1
ATOM 1052 O O . THR A 1 126 ? 5.833 6.252 7.755 1.00 79.44 126 THR A O 1
ATOM 1055 N N . PHE A 1 127 ? 7.172 6.863 9.445 1.00 81.19 127 PHE A N 1
ATOM 1056 C CA . PHE A 1 127 ? 7.818 7.959 8.718 1.00 81.19 127 PHE A CA 1
ATOM 1057 C C . PHE A 1 127 ? 8.825 7.447 7.679 1.00 81.19 127 PHE A C 1
ATOM 1059 O O . PHE A 1 127 ? 8.803 7.891 6.535 1.00 81.19 127 PHE A O 1
ATOM 1066 N N . VAL A 1 128 ? 9.643 6.454 8.044 1.00 83.12 128 VAL A N 1
ATOM 1067 C CA . VAL A 1 128 ? 10.559 5.783 7.104 1.00 83.12 128 VAL A CA 1
ATOM 1068 C C . VAL A 1 128 ? 9.779 5.133 5.957 1.00 83.12 128 VAL A C 1
ATOM 1070 O O . VAL A 1 128 ? 10.128 5.316 4.793 1.00 83.12 128 VAL A O 1
ATOM 1073 N N . ALA A 1 129 ? 8.675 4.447 6.268 1.00 80.38 129 ALA A N 1
ATOM 1074 C CA . ALA A 1 129 ? 7.803 3.848 5.261 1.00 80.38 129 ALA A CA 1
ATOM 1075 C C . ALA A 1 129 ? 7.196 4.895 4.309 1.00 80.38 129 ALA A C 1
ATOM 1077 O O . ALA A 1 129 ? 7.081 4.638 3.112 1.00 80.38 129 ALA A O 1
ATOM 1078 N N . LEU A 1 130 ? 6.842 6.082 4.815 1.00 84.69 130 LEU A N 1
ATOM 1079 C CA . LEU A 1 130 ? 6.320 7.174 3.993 1.00 84.69 130 LEU A CA 1
ATOM 1080 C C . LEU A 1 130 ? 7.370 7.687 2.998 1.00 84.69 130 LEU A C 1
ATOM 1082 O O . LEU A 1 130 ? 7.068 7.794 1.811 1.00 84.69 130 LEU A O 1
ATOM 1086 N N . ILE A 1 131 ? 8.597 7.951 3.460 1.00 85.94 131 ILE A N 1
ATOM 1087 C CA . ILE A 1 131 ? 9.708 8.393 2.597 1.00 85.94 131 ILE A CA 1
ATOM 1088 C C . ILE A 1 131 ? 9.987 7.354 1.508 1.00 85.94 131 ILE A C 1
ATOM 1090 O O . ILE A 1 131 ? 10.138 7.704 0.337 1.00 85.94 131 ILE A O 1
ATOM 1094 N N . PHE A 1 132 ? 10.002 6.073 1.879 1.00 84.12 132 PHE A N 1
ATOM 1095 C CA . PHE A 1 132 ? 10.187 4.979 0.932 1.00 84.12 132 PHE A CA 1
ATOM 1096 C C . PHE A 1 132 ? 9.090 4.955 -0.147 1.00 84.12 132 PHE A C 1
ATOM 1098 O O . PHE A 1 132 ? 9.400 4.850 -1.332 1.00 84.12 132 PHE A O 1
ATOM 1105 N N . CYS A 1 133 ? 7.818 5.120 0.237 1.00 81.81 133 CYS A N 1
ATOM 1106 C CA . CYS A 1 133 ? 6.705 5.159 -0.719 1.00 81.81 133 CYS A CA 1
ATOM 1107 C C . CYS A 1 133 ? 6.799 6.356 -1.676 1.00 81.81 133 CYS A C 1
ATOM 1109 O O . CYS A 1 133 ? 6.562 6.191 -2.870 1.00 81.81 133 CYS A O 1
ATOM 1111 N N . ILE A 1 134 ? 7.169 7.539 -1.173 1.00 84.81 134 ILE A N 1
ATOM 1112 C CA . ILE A 1 134 ? 7.352 8.742 -2.002 1.00 84.81 134 ILE A CA 1
ATOM 1113 C C . ILE A 1 134 ? 8.490 8.528 -3.008 1.00 84.81 134 ILE A C 1
ATOM 1115 O O . ILE A 1 134 ? 8.305 8.751 -4.201 1.00 84.81 134 ILE A O 1
ATOM 1119 N N . SER A 1 135 ? 9.626 7.996 -2.551 1.00 81.75 135 SER A N 1
ATOM 1120 C CA . SER A 1 135 ? 10.777 7.693 -3.415 1.00 81.75 135 SER A CA 1
ATOM 1121 C C . SER A 1 135 ? 10.404 6.704 -4.529 1.00 81.75 135 SER A C 1
ATOM 1123 O O . SER A 1 135 ? 10.801 6.854 -5.684 1.00 81.75 135 SER A O 1
ATOM 1125 N N . LEU A 1 136 ? 9.584 5.698 -4.204 1.00 81.19 136 LEU A N 1
ATOM 1126 C CA . LEU A 1 136 ? 9.083 4.724 -5.172 1.00 81.19 136 LEU A CA 1
ATOM 1127 C C . LEU A 1 136 ? 8.113 5.354 -6.191 1.00 81.19 136 LEU A C 1
ATOM 1129 O O . LEU A 1 136 ? 8.118 4.978 -7.368 1.00 81.19 136 LEU A O 1
ATOM 1133 N N . MET A 1 137 ? 7.296 6.326 -5.773 1.00 81.50 137 MET A N 1
ATOM 1134 C CA . MET A 1 137 ? 6.422 7.090 -6.673 1.00 81.50 137 MET A CA 1
ATOM 1135 C C . MET A 1 137 ? 7.217 7.964 -7.643 1.00 81.50 137 MET A C 1
ATOM 1137 O O . MET A 1 137 ? 6.885 8.013 -8.827 1.00 81.50 137 MET A O 1
ATOM 1141 N N . GLU A 1 138 ? 8.278 8.621 -7.181 1.00 82.00 138 GLU A N 1
ATOM 1142 C CA . GLU A 1 138 ? 9.154 9.412 -8.051 1.00 82.00 138 GLU A CA 1
ATOM 1143 C C . GLU A 1 138 ? 9.845 8.524 -9.091 1.00 82.00 138 GLU A C 1
ATOM 1145 O O . GLU A 1 138 ? 9.786 8.806 -10.290 1.00 82.00 138 GLU A O 1
ATOM 1150 N N . LEU A 1 139 ? 10.406 7.391 -8.656 1.00 80.12 139 LEU A N 1
ATOM 1151 C CA . LEU A 1 139 ? 11.069 6.442 -9.551 1.00 80.12 139 LEU A CA 1
ATOM 1152 C C . LEU A 1 139 ? 10.106 5.849 -10.591 1.00 80.12 139 LEU A C 1
ATOM 1154 O O . LEU A 1 139 ? 10.450 5.722 -11.767 1.00 80.12 139 LEU A O 1
ATOM 1158 N N . SER A 1 140 ? 8.885 5.500 -10.178 1.00 78.25 140 SER A N 1
ATOM 1159 C CA . SER A 1 140 ? 7.863 4.986 -11.099 1.00 78.25 140 SER A CA 1
ATOM 1160 C C . SER A 1 140 ? 7.374 6.059 -12.070 1.00 78.25 140 SER A C 1
ATOM 1162 O O . SER A 1 140 ? 7.216 5.764 -13.253 1.00 78.25 140 SER A O 1
ATOM 1164 N N . SER A 1 141 ? 7.224 7.307 -11.624 1.00 75.44 141 SER A N 1
ATOM 1165 C CA . SER A 1 141 ? 6.860 8.435 -12.491 1.00 75.44 141 SER A CA 1
ATOM 1166 C C . SER A 1 141 ? 7.932 8.693 -13.554 1.00 75.44 141 SER A C 1
ATOM 1168 O O . SER A 1 141 ? 7.613 8.867 -14.732 1.00 75.44 141 SER A O 1
ATOM 1170 N N . PHE A 1 142 ? 9.210 8.621 -13.169 1.00 75.19 142 PHE A N 1
ATOM 1171 C CA . PHE A 1 142 ? 10.332 8.700 -14.103 1.00 75.19 142 PHE A CA 1
ATOM 1172 C C . PHE A 1 142 ? 10.305 7.557 -15.132 1.00 75.19 142 PHE A C 1
ATOM 1174 O O . PHE A 1 142 ? 10.403 7.795 -16.337 1.00 75.19 142 PHE A O 1
ATOM 1181 N N . ALA A 1 143 ? 10.086 6.320 -14.678 1.00 74.12 143 ALA A N 1
ATOM 1182 C CA . ALA A 1 143 ? 9.990 5.148 -15.550 1.00 74.12 143 ALA A CA 1
ATOM 1183 C C . ALA A 1 143 ? 8.760 5.170 -16.481 1.00 74.12 143 ALA A C 1
ATOM 1185 O O . ALA A 1 143 ? 8.803 4.593 -17.567 1.00 74.12 143 ALA A O 1
ATOM 1186 N N . MET A 1 144 ? 7.672 5.850 -16.103 1.00 71.69 144 MET A N 1
ATOM 1187 C CA . MET A 1 144 ? 6.518 6.063 -16.986 1.00 71.69 144 MET A CA 1
ATOM 1188 C C . MET A 1 144 ? 6.828 7.056 -18.114 1.00 71.69 144 MET A C 1
ATOM 1190 O O . MET A 1 144 ? 6.359 6.876 -19.242 1.00 71.69 144 MET A O 1
ATOM 1194 N N . GLY A 1 145 ? 7.619 8.092 -17.818 1.00 69.06 145 GLY A N 1
ATOM 1195 C CA . GLY A 1 145 ? 8.032 9.118 -18.776 1.00 69.06 145 GLY A CA 1
ATOM 1196 C C . GLY A 1 145 ? 9.130 8.673 -19.746 1.00 69.06 145 GLY A C 1
ATOM 1197 O O . GLY A 1 145 ? 9.304 9.299 -20.795 1.00 69.06 145 GLY A O 1
ATOM 1198 N N . SER A 1 146 ? 9.855 7.590 -19.446 1.00 71.88 146 SER A N 1
ATOM 1199 C CA . SER A 1 146 ? 10.955 7.137 -20.295 1.00 71.88 146 SER A CA 1
ATOM 1200 C C . SER A 1 146 ? 10.459 6.600 -21.646 1.00 71.88 146 SER A C 1
ATOM 1202 O O . SER A 1 146 ? 9.385 5.997 -21.778 1.00 71.88 146 SER A O 1
ATOM 1204 N N . LYS A 1 147 ? 11.254 6.860 -22.689 1.00 69.06 147 LYS A N 1
ATOM 1205 C CA . LYS A 1 147 ? 11.095 6.275 -24.033 1.00 69.06 147 LYS A CA 1
ATOM 1206 C C . LYS A 1 147 ? 11.999 5.061 -24.248 1.00 69.06 147 LYS A C 1
ATOM 1208 O O . LYS A 1 147 ? 11.756 4.286 -25.163 1.00 69.06 147 LYS A O 1
ATOM 1213 N N . SER A 1 148 ? 12.992 4.888 -23.384 1.00 71.31 148 SER A N 1
ATOM 1214 C CA . SER A 1 148 ? 13.944 3.784 -23.421 1.00 71.31 148 SER A CA 1
ATOM 1215 C C . SER A 1 148 ? 13.370 2.553 -22.714 1.00 71.31 148 SER A C 1
ATOM 1217 O O . SER A 1 148 ? 12.759 2.674 -21.647 1.00 71.31 148 SER A O 1
ATOM 1219 N N . ALA A 1 149 ? 13.571 1.380 -23.309 1.00 74.31 149 ALA A N 1
ATOM 1220 C CA . ALA A 1 149 ? 13.191 0.089 -22.748 1.00 74.31 149 ALA A CA 1
ATOM 1221 C C . ALA A 1 149 ? 14.309 -0.434 -21.839 1.00 74.31 149 ALA A C 1
ATOM 1223 O O . ALA A 1 149 ? 15.444 -0.549 -22.295 1.00 74.31 149 ALA A O 1
ATOM 1224 N N . LEU A 1 150 ? 14.007 -0.774 -20.582 1.00 73.44 150 LEU A N 1
ATOM 1225 C CA . LEU A 1 150 ? 14.963 -1.500 -19.741 1.00 73.44 150 LEU A CA 1
ATOM 1226 C C . LEU A 1 150 ? 14.930 -2.992 -20.096 1.00 73.44 150 LEU A C 1
ATOM 1228 O O . LEU A 1 150 ? 13.881 -3.633 -20.012 1.00 73.44 150 LEU A O 1
ATOM 1232 N N . LEU A 1 151 ? 16.079 -3.537 -20.483 1.00 70.88 151 LEU A N 1
ATOM 1233 C CA . LEU A 1 151 ? 16.248 -4.921 -20.910 1.00 70.88 151 LEU A CA 1
ATOM 1234 C C . LEU A 1 151 ? 17.394 -5.584 -20.140 1.00 70.88 151 LEU A C 1
ATOM 1236 O O . LEU A 1 151 ? 18.310 -4.918 -19.655 1.00 70.88 151 LEU A O 1
ATOM 1240 N N . GLN A 1 152 ? 17.322 -6.910 -20.036 1.00 73.50 152 GLN A N 1
ATOM 1241 C CA . GLN A 1 152 ? 18.349 -7.733 -19.409 1.00 73.50 152 GLN A CA 1
ATOM 1242 C C . GLN A 1 152 ? 18.784 -8.846 -20.364 1.00 73.50 152 GLN A C 1
ATOM 1244 O O . GLN A 1 152 ? 17.937 -9.574 -20.896 1.00 73.50 152 GLN A O 1
ATOM 1249 N N . PHE A 1 153 ? 20.095 -9.005 -20.547 1.00 66.50 153 PHE A N 1
ATOM 1250 C CA . PHE A 1 153 ? 20.658 -10.168 -21.233 1.00 66.50 153 PHE A CA 1
ATOM 1251 C C . PHE A 1 153 ? 20.469 -11.433 -20.388 1.00 66.50 153 PHE A C 1
ATOM 1253 O O . PHE A 1 153 ? 20.774 -11.441 -19.198 1.00 66.50 153 PHE A O 1
ATOM 1260 N N . LYS A 1 154 ? 19.972 -12.519 -20.993 1.00 62.75 154 LYS A N 1
ATOM 1261 C CA . LYS A 1 154 ? 19.741 -13.795 -20.293 1.00 62.75 154 LYS A CA 1
ATOM 1262 C C . LYS A 1 154 ? 21.027 -14.498 -19.866 1.00 62.75 154 LYS A C 1
ATOM 1264 O O . LYS A 1 154 ? 20.998 -15.175 -18.847 1.00 62.75 154 LYS A O 1
ATOM 1269 N N . GLU A 1 155 ? 22.109 -14.360 -20.631 1.00 61.81 155 GLU A N 1
ATOM 1270 C CA . GLU A 1 155 ? 23.362 -15.082 -20.366 1.00 61.81 155 GLU A CA 1
ATOM 1271 C C . GLU A 1 155 ? 24.288 -14.333 -19.405 1.00 61.81 155 GLU A C 1
ATOM 1273 O O . GLU A 1 155 ? 24.790 -14.929 -18.457 1.00 61.81 155 GLU A O 1
ATOM 1278 N N . SER A 1 156 ? 24.463 -13.022 -19.584 1.00 60.66 156 SER A N 1
ATOM 1279 C CA . SER A 1 156 ? 25.338 -12.207 -18.728 1.00 60.66 156 SER A CA 1
ATOM 1280 C C . SER A 1 156 ? 24.616 -11.527 -17.564 1.00 60.66 156 SER A C 1
ATOM 1282 O O . SER A 1 156 ? 25.251 -11.048 -16.625 1.00 60.66 156 SER A O 1
ATOM 128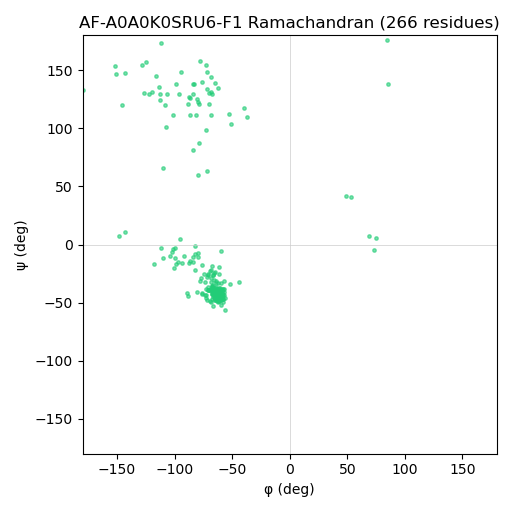4 N N . GLY A 1 157 ? 23.281 -11.447 -17.603 1.00 64.12 157 GLY A N 1
ATOM 1285 C CA . GLY A 1 157 ? 22.483 -10.769 -16.581 1.00 64.12 157 GLY A CA 1
ATOM 1286 C C . GLY A 1 157 ? 22.636 -9.243 -16.560 1.00 64.12 157 GLY A C 1
ATOM 1287 O O . GLY A 1 157 ? 22.095 -8.606 -15.650 1.00 64.12 157 GLY A O 1
ATOM 1288 N N . VAL A 1 158 ? 23.342 -8.650 -17.531 1.00 71.56 158 VAL A N 1
ATOM 1289 C CA . VAL A 1 158 ? 23.607 -7.206 -17.599 1.00 71.56 158 VAL A CA 1
ATOM 1290 C C . VAL A 1 158 ? 22.339 -6.441 -17.978 1.00 71.56 158 VAL A C 1
ATOM 1292 O O . VAL A 1 158 ? 21.613 -6.813 -18.904 1.00 71.56 158 VAL A O 1
ATOM 1295 N N . TRP A 1 159 ? 22.085 -5.355 -17.247 1.00 73.25 159 TRP A N 1
ATOM 1296 C CA . TRP A 1 159 ? 20.943 -4.465 -17.439 1.00 73.25 159 TRP A CA 1
ATOM 1297 C C . TRP A 1 159 ? 21.326 -3.262 -18.293 1.00 73.25 159 TRP A C 1
ATOM 1299 O O . TRP A 1 159 ? 22.283 -2.549 -17.975 1.00 73.25 159 TRP A O 1
ATOM 1309 N N . PHE A 1 160 ? 20.542 -2.990 -19.331 1.00 75.94 160 PHE A N 1
ATOM 1310 C CA . PHE A 1 160 ? 20.756 -1.847 -20.210 1.00 75.94 160 PHE A CA 1
ATOM 1311 C C . PHE A 1 160 ? 19.432 -1.221 -20.654 1.00 75.94 160 PHE A C 1
ATOM 1313 O O . PHE A 1 160 ? 18.409 -1.890 -20.801 1.00 75.94 160 PHE A O 1
ATOM 1320 N N . PHE A 1 161 ? 19.453 0.090 -20.857 1.00 75.31 161 PHE A N 1
ATOM 1321 C CA . PHE A 1 161 ? 18.393 0.839 -21.510 1.00 75.31 161 PHE A CA 1
ATOM 1322 C C . PHE A 1 161 ? 18.634 0.840 -23.013 1.00 75.31 161 PHE A C 1
ATOM 1324 O O . PHE A 1 161 ? 19.707 1.236 -23.460 1.00 75.31 161 PHE A O 1
ATOM 1331 N N . LEU A 1 162 ? 17.634 0.445 -23.791 1.00 75.19 162 LEU A N 1
ATOM 1332 C CA . LEU A 1 162 ? 17.666 0.494 -25.247 1.00 75.19 162 LEU A CA 1
ATOM 1333 C C . LEU A 1 162 ? 16.660 1.530 -25.751 1.00 75.19 162 LEU A C 1
ATOM 1335 O O . LEU A 1 162 ? 15.471 1.468 -25.433 1.00 75.19 162 LEU A O 1
ATOM 1339 N N . ASP A 1 163 ? 17.145 2.485 -26.531 1.00 73.50 163 ASP A N 1
ATOM 1340 C CA . ASP A 1 163 ? 16.355 3.419 -27.334 1.00 73.50 163 ASP A CA 1
ATOM 1341 C C . ASP A 1 163 ? 16.572 3.102 -28.824 1.00 73.50 163 ASP A C 1
ATOM 1343 O O . ASP A 1 163 ? 17.414 2.280 -29.172 1.00 73.50 163 ASP A O 1
ATOM 1347 N N . GLN A 1 164 ? 15.843 3.750 -29.730 1.00 68.00 164 GLN A N 1
ATOM 1348 C CA . GLN A 1 164 ? 16.005 3.570 -31.177 1.00 68.00 164 GLN A CA 1
ATOM 1349 C C . GLN A 1 164 ? 17.403 3.965 -31.677 1.00 68.00 164 GLN A C 1
ATOM 1351 O O . GLN A 1 164 ? 17.851 3.447 -32.694 1.00 68.00 164 GLN A O 1
ATOM 1356 N N . ASN A 1 165 ? 18.094 4.860 -30.961 1.00 67.69 165 ASN A N 1
ATOM 1357 C CA . ASN A 1 165 ? 19.354 5.460 -31.410 1.00 67.69 165 ASN A CA 1
ATOM 1358 C C . ASN A 1 165 ? 20.557 5.144 -30.509 1.00 67.69 165 ASN A C 1
ATOM 1360 O O . ASN A 1 165 ? 21.701 5.351 -30.922 1.00 67.69 165 ASN A O 1
ATOM 1364 N N . GLU A 1 166 ? 20.324 4.680 -29.281 1.00 73.62 166 GLU A N 1
ATOM 1365 C CA . GLU A 1 166 ? 21.378 4.444 -28.296 1.00 73.62 166 GLU A CA 1
ATOM 1366 C C . GLU A 1 166 ? 21.016 3.328 -27.312 1.00 73.62 166 GLU A C 1
ATOM 1368 O O . GLU A 1 166 ? 19.858 3.157 -26.936 1.00 73.62 166 GLU A O 1
ATOM 1373 N N . ALA A 1 167 ? 22.030 2.590 -26.872 1.00 74.25 167 ALA A N 1
ATOM 1374 C CA . ALA A 1 167 ? 21.975 1.659 -25.759 1.00 74.25 167 ALA A CA 1
ATOM 1375 C C . ALA A 1 167 ? 22.848 2.198 -24.617 1.00 74.25 167 ALA A C 1
ATOM 1377 O O . ALA A 1 167 ? 24.002 2.563 -24.845 1.00 74.25 167 ALA A O 1
ATOM 1378 N N . ARG A 1 168 ? 22.312 2.262 -23.397 1.00 75.94 168 ARG A N 1
ATOM 1379 C CA . ARG A 1 168 ? 23.001 2.756 -22.196 1.00 75.94 168 ARG A CA 1
ATOM 1380 C C . ARG A 1 168 ? 23.023 1.694 -21.107 1.00 75.94 168 ARG A C 1
ATOM 1382 O O . ARG A 1 168 ? 21.970 1.174 -20.749 1.00 75.94 168 ARG A O 1
ATOM 1389 N N . GLY A 1 169 ? 24.190 1.413 -20.539 1.00 71.31 169 GLY A N 1
ATOM 1390 C CA . GLY A 1 169 ? 24.299 0.532 -19.376 1.00 71.31 169 GLY A CA 1
ATOM 1391 C C . GLY A 1 169 ? 23.607 1.122 -18.148 1.00 71.31 169 GLY A C 1
ATOM 1392 O O . GLY A 1 169 ? 23.713 2.319 -17.888 1.00 71.31 169 GLY A O 1
ATOM 1393 N N . LEU A 1 170 ? 22.893 0.292 -17.379 1.00 69.50 170 LEU A N 1
ATOM 1394 C CA . LEU A 1 170 ? 22.424 0.678 -16.039 1.00 69.50 170 LEU A CA 1
ATOM 1395 C C . LEU A 1 170 ? 23.591 0.688 -15.038 1.00 69.50 170 LEU A C 1
ATOM 1397 O O . LEU A 1 170 ? 23.606 1.462 -14.083 1.00 69.50 170 LEU A O 1
ATOM 1401 N N . ARG A 1 171 ? 24.562 -0.201 -15.264 1.00 58.50 171 ARG A N 1
ATOM 1402 C CA . ARG A 1 171 ? 25.814 -0.323 -14.523 1.00 58.50 171 ARG A CA 1
ATOM 1403 C C . ARG A 1 171 ? 26.941 -0.101 -15.533 1.00 58.50 171 ARG A C 1
ATOM 1405 O O . ARG A 1 171 ? 26.865 -0.659 -16.622 1.00 58.50 171 ARG A O 1
ATOM 1412 N N . GLY A 1 172 ? 27.892 0.758 -15.168 1.00 57.59 172 GLY A N 1
ATOM 1413 C CA . GLY A 1 172 ? 28.969 1.215 -16.047 1.00 57.59 172 GLY A CA 1
ATOM 1414 C C . GLY A 1 172 ? 28.583 2.409 -16.921 1.00 57.59 172 GLY A C 1
ATOM 1415 O O . GLY A 1 172 ? 27.485 2.489 -17.468 1.00 57.59 172 GLY A O 1
ATOM 1416 N N . ASN A 1 173 ? 29.502 3.368 -17.053 1.00 63.47 173 ASN A N 1
ATOM 1417 C CA . ASN A 1 173 ? 29.323 4.575 -17.867 1.00 63.47 173 ASN A CA 1
ATOM 1418 C C . ASN A 1 173 ? 29.563 4.278 -19.352 1.00 63.47 173 ASN A C 1
ATOM 1420 O O . ASN A 1 173 ? 30.462 4.847 -19.973 1.00 63.47 173 ASN A O 1
ATOM 1424 N N . TRP A 1 174 ? 28.781 3.367 -19.925 1.00 70.44 174 TRP A N 1
ATOM 1425 C CA . TRP A 1 174 ? 28.878 3.047 -21.340 1.00 70.44 174 TRP A CA 1
ATOM 1426 C C . TRP A 1 174 ? 27.614 3.404 -22.104 1.00 70.44 174 TRP A C 1
ATOM 1428 O O . TRP A 1 174 ? 26.485 3.346 -21.613 1.00 70.44 174 TRP A O 1
ATOM 1438 N N . THR A 1 175 ? 27.825 3.839 -23.338 1.00 73.56 175 THR A N 1
ATOM 1439 C CA . THR A 1 175 ? 26.768 4.247 -24.254 1.00 73.56 175 THR A CA 1
ATOM 1440 C C . THR A 1 175 ? 27.194 3.851 -25.654 1.00 73.56 175 THR A C 1
ATOM 1442 O O . THR A 1 175 ? 28.234 4.304 -26.130 1.00 73.56 175 THR A O 1
ATOM 1445 N N . LEU A 1 176 ? 26.401 3.001 -26.298 1.00 70.62 176 LEU A N 1
ATOM 1446 C CA . LEU A 1 176 ? 26.615 2.548 -27.666 1.00 70.62 176 LEU A CA 1
ATOM 1447 C C . LEU A 1 176 ? 25.554 3.186 -28.561 1.00 70.62 176 LEU A C 1
ATOM 1449 O O . LEU A 1 176 ? 24.361 2.987 -28.343 1.00 70.62 176 LEU A O 1
ATOM 1453 N N . LYS A 1 177 ? 25.968 3.967 -29.558 1.00 75.56 177 LYS A N 1
ATOM 1454 C CA . LYS A 1 177 ? 25.045 4.604 -30.512 1.00 75.56 177 LYS A CA 1
ATOM 1455 C C . LYS A 1 177 ? 24.892 3.754 -31.768 1.00 75.56 177 LYS A C 1
ATOM 1457 O O . LYS A 1 177 ? 25.863 3.159 -32.226 1.00 75.56 177 LYS A O 1
ATOM 1462 N N . ALA A 1 178 ? 23.715 3.786 -32.392 1.00 66.88 178 ALA A N 1
ATOM 1463 C CA . ALA A 1 178 ? 23.451 3.061 -33.639 1.00 66.88 178 ALA A CA 1
ATOM 1464 C C . ALA A 1 178 ? 24.430 3.443 -34.773 1.00 66.88 178 ALA A C 1
ATOM 1466 O O . ALA A 1 178 ? 24.829 2.597 -35.566 1.00 66.88 178 ALA A O 1
ATOM 1467 N N . THR A 1 179 ? 24.907 4.693 -34.801 1.00 63.97 179 THR A N 1
ATOM 1468 C CA . THR A 1 179 ? 25.905 5.178 -35.774 1.00 63.97 179 THR A CA 1
ATOM 1469 C C . THR A 1 179 ? 27.295 4.560 -35.604 1.00 63.97 179 THR A C 1
ATOM 1471 O O . THR A 1 179 ? 28.100 4.596 -36.529 1.00 63.97 179 THR A O 1
ATOM 1474 N N . GLN A 1 180 ? 27.593 3.979 -34.438 1.00 66.88 180 GLN A N 1
ATOM 1475 C CA . GLN A 1 180 ? 28.865 3.302 -34.168 1.00 66.88 180 GLN A CA 1
ATOM 1476 C C . GLN A 1 180 ? 28.863 1.845 -34.660 1.00 66.88 180 GLN A C 1
ATOM 1478 O O . GLN A 1 180 ? 29.925 1.233 -34.739 1.00 66.88 180 GLN A O 1
ATOM 1483 N N . CYS A 1 181 ? 27.700 1.308 -35.044 1.00 64.88 181 CYS A N 1
ATOM 1484 C CA . CYS A 1 181 ? 27.535 -0.071 -35.507 1.00 64.88 181 CYS A CA 1
ATOM 1485 C C . CYS A 1 181 ? 27.891 -0.300 -36.989 1.00 64.88 181 CYS A C 1
ATOM 1487 O O . CYS A 1 181 ? 27.938 -1.450 -37.427 1.00 64.88 181 CYS A O 1
ATOM 1489 N N . ASP A 1 182 ? 28.153 0.756 -37.768 1.00 57.78 182 ASP A N 1
ATOM 1490 C CA . ASP A 1 182 ? 28.588 0.634 -39.171 1.00 57.78 182 ASP A CA 1
ATOM 1491 C C . ASP A 1 182 ? 30.114 0.609 -39.343 1.00 57.78 182 ASP A C 1
ATOM 1493 O O . ASP A 1 182 ? 30.616 0.252 -40.412 1.00 57.78 182 ASP A O 1
ATOM 1497 N N . VAL A 1 183 ? 30.884 0.891 -38.285 1.00 51.69 183 VAL A N 1
ATOM 1498 C CA . VAL A 1 183 ? 32.349 0.791 -38.329 1.00 51.69 183 VAL A CA 1
ATOM 1499 C C . VAL A 1 183 ? 32.773 -0.651 -38.055 1.00 51.69 183 VAL A C 1
ATOM 1501 O O . VAL A 1 183 ? 33.148 -1.039 -36.950 1.00 51.69 183 VAL A O 1
ATOM 1504 N N . SER A 1 184 ? 32.705 -1.456 -39.111 1.00 46.78 184 SER A N 1
ATOM 1505 C CA . SER A 1 184 ? 33.266 -2.802 -39.202 1.00 46.78 184 SER A CA 1
ATOM 1506 C C . SER A 1 184 ? 34.652 -2.925 -38.528 1.00 46.78 184 SER A C 1
ATOM 1508 O O . SER A 1 184 ? 35.654 -2.372 -38.984 1.00 46.78 184 SER A O 1
ATOM 1510 N N . LYS A 1 185 ? 34.695 -3.772 -37.493 1.00 48.09 185 LYS A N 1
ATOM 1511 C CA . LYS A 1 185 ? 35.778 -4.706 -37.120 1.00 48.09 185 LYS A CA 1
ATOM 1512 C C . LYS A 1 185 ? 37.097 -4.222 -36.500 1.00 48.09 185 LYS A C 1
ATOM 1514 O O . LYS A 1 185 ? 37.858 -5.097 -36.103 1.00 48.09 185 LYS A O 1
ATOM 1519 N N . LYS A 1 186 ? 37.409 -2.929 -36.332 1.00 40.53 186 LYS A N 1
ATOM 1520 C CA . LYS A 1 186 ? 38.687 -2.538 -35.664 1.00 40.53 186 LYS A CA 1
ATOM 1521 C C . LYS A 1 186 ? 38.665 -1.310 -34.743 1.00 40.53 186 LYS A C 1
ATOM 1523 O O . LYS A 1 186 ? 39.726 -0.852 -34.329 1.00 40.53 186 LYS A O 1
ATOM 1528 N N . GLY A 1 187 ? 37.493 -0.774 -34.399 1.00 38.06 187 GLY A N 1
ATOM 1529 C CA . GLY A 1 187 ? 37.426 0.510 -33.687 1.00 38.06 187 GLY A CA 1
ATOM 1530 C C . GLY A 1 187 ? 36.265 0.708 -32.722 1.00 38.06 187 GLY A C 1
ATOM 1531 O O . GLY A 1 187 ? 36.133 1.805 -32.185 1.00 38.06 187 GLY A O 1
ATOM 1532 N N . VAL A 1 188 ? 35.446 -0.312 -32.451 1.00 42.97 188 VAL A N 1
ATOM 1533 C CA . VAL A 1 188 ? 34.621 -0.266 -31.242 1.00 42.97 188 VAL A CA 1
ATOM 1534 C C . VAL A 1 188 ? 35.611 -0.502 -30.115 1.00 42.97 188 VAL A C 1
ATOM 1536 O O . VAL A 1 188 ? 36.044 -1.630 -29.902 1.00 42.97 188 VAL A O 1
ATOM 1539 N N . ARG A 1 189 ? 36.066 0.568 -29.448 1.00 42.66 189 ARG A N 1
ATOM 1540 C CA . ARG A 1 189 ? 36.638 0.423 -28.109 1.00 42.66 189 ARG A CA 1
ATOM 1541 C C . ARG A 1 189 ? 35.598 -0.373 -27.348 1.00 42.66 189 ARG A C 1
ATOM 1543 O O . ARG A 1 189 ? 34.533 0.174 -27.068 1.00 42.66 189 ARG A O 1
ATOM 1550 N N . LEU A 1 190 ? 35.896 -1.659 -27.158 1.00 47.59 190 LEU A N 1
ATOM 1551 C CA . LEU A 1 190 ? 35.150 -2.593 -26.343 1.00 47.59 190 LEU A CA 1
ATOM 1552 C C . LEU A 1 190 ? 34.681 -1.791 -25.148 1.00 47.59 190 LEU A C 1
ATOM 1554 O O . LEU A 1 190 ? 35.490 -1.302 -24.355 1.00 47.59 190 LEU A O 1
ATOM 1558 N N . VAL A 1 191 ? 33.379 -1.545 -25.099 1.00 52.12 191 VAL A N 1
ATOM 1559 C CA . VAL A 1 191 ? 32.763 -1.152 -23.851 1.00 52.12 191 VAL A CA 1
ATOM 1560 C C . VAL A 1 191 ? 33.216 -2.242 -22.892 1.00 52.12 191 VAL A C 1
ATOM 1562 O O . VAL A 1 191 ? 32.889 -3.399 -23.120 1.00 52.12 191 VAL A O 1
ATOM 1565 N N . ALA A 1 192 ? 34.060 -1.901 -21.917 1.00 49.84 192 ALA A N 1
ATOM 1566 C CA . ALA A 1 192 ? 34.855 -2.868 -21.150 1.00 49.84 192 ALA A CA 1
ATOM 1567 C C . ALA A 1 192 ? 34.013 -3.910 -20.383 1.00 49.84 192 ALA A C 1
ATOM 1569 O O . ALA A 1 192 ? 34.556 -4.827 -19.778 1.00 49.84 192 ALA A O 1
ATOM 1570 N N . GLU A 1 193 ? 32.692 -3.753 -20.409 1.00 54.28 193 GLU A N 1
ATOM 1571 C CA . GLU A 1 193 ? 31.696 -4.573 -19.736 1.00 54.28 193 GLU A CA 1
ATOM 1572 C C . GLU A 1 193 ? 30.816 -5.396 -20.696 1.00 54.28 193 GLU A C 1
ATOM 1574 O O . GLU A 1 193 ? 29.975 -6.148 -20.217 1.00 54.28 193 GLU A O 1
ATOM 1579 N N . LEU A 1 194 ? 30.977 -5.265 -22.021 1.00 59.38 194 LEU A N 1
ATOM 1580 C CA . LEU A 1 194 ? 30.210 -6.016 -23.021 1.00 59.38 194 LEU A CA 1
ATOM 1581 C C . LEU A 1 194 ? 31.108 -6.984 -23.792 1.00 59.38 194 LEU A C 1
ATOM 1583 O O . LEU A 1 194 ? 32.187 -6.625 -24.266 1.00 59.38 194 LEU A O 1
ATOM 1587 N N . THR A 1 195 ? 30.612 -8.201 -23.978 1.00 63.75 195 THR A N 1
ATOM 1588 C CA . THR A 1 195 ? 31.241 -9.227 -24.813 1.00 63.75 195 THR A CA 1
ATOM 1589 C C . THR A 1 195 ? 31.082 -8.864 -26.301 1.00 63.75 195 THR A C 1
ATOM 1591 O O . THR A 1 195 ? 30.147 -8.147 -26.681 1.00 63.75 195 THR A O 1
ATOM 1594 N N . GLU A 1 196 ? 31.977 -9.344 -27.174 1.00 63.69 196 GLU A N 1
ATOM 1595 C CA . GLU A 1 196 ? 31.882 -9.094 -28.627 1.00 63.69 196 GLU A CA 1
ATOM 1596 C C . GLU A 1 196 ? 30.543 -9.583 -29.204 1.00 63.69 196 GLU A C 1
ATOM 1598 O O . GLU A 1 196 ? 29.910 -8.881 -29.996 1.00 63.69 196 GLU A O 1
ATOM 1603 N N . ASP A 1 197 ? 30.053 -10.727 -28.725 1.00 63.34 197 ASP A N 1
ATOM 1604 C CA . ASP A 1 197 ? 28.764 -11.295 -29.125 1.00 63.34 197 ASP A CA 1
ATOM 1605 C C . ASP A 1 197 ? 27.575 -10.424 -28.687 1.00 63.34 197 ASP A C 1
ATOM 1607 O O . ASP A 1 197 ? 26.634 -10.215 -29.452 1.00 63.34 197 ASP A O 1
ATOM 1611 N N . GLU A 1 198 ? 27.632 -9.827 -27.495 1.00 65.62 198 GLU A N 1
ATOM 1612 C CA . GLU A 1 198 ? 26.572 -8.948 -26.980 1.00 65.62 198 GLU A CA 1
ATOM 1613 C C . GLU A 1 198 ? 26.509 -7.627 -27.750 1.00 65.62 198 GLU A C 1
ATOM 1615 O O . GLU A 1 198 ? 25.426 -7.133 -28.075 1.00 65.62 198 GLU A O 1
ATOM 1620 N N . SER A 1 199 ? 27.674 -7.082 -28.100 1.00 64.38 199 SER A N 1
ATOM 1621 C CA . SER A 1 199 ? 27.790 -5.864 -28.907 1.00 64.38 199 SER A CA 1
ATOM 1622 C C . SER A 1 199 ? 27.248 -6.078 -30.326 1.00 64.38 199 SER A C 1
ATOM 1624 O O . SER A 1 199 ? 26.537 -5.220 -30.855 1.00 64.38 199 SER A O 1
ATOM 1626 N N . ASN A 1 200 ? 27.507 -7.250 -30.917 1.00 67.12 200 ASN A N 1
ATOM 1627 C CA . ASN A 1 200 ? 26.961 -7.635 -32.219 1.00 67.12 200 ASN A CA 1
ATOM 1628 C C . ASN A 1 200 ? 25.437 -7.804 -32.174 1.00 67.12 200 ASN A C 1
ATOM 1630 O O . ASN A 1 200 ? 24.750 -7.284 -33.052 1.00 67.12 200 ASN A O 1
ATOM 1634 N N . VAL A 1 201 ? 24.891 -8.432 -31.126 1.00 68.88 201 VAL A N 1
ATOM 1635 C CA . VAL A 1 201 ? 23.435 -8.565 -30.943 1.00 68.88 201 VAL A CA 1
ATOM 1636 C C . VAL A 1 201 ? 22.761 -7.193 -30.851 1.00 68.88 201 VAL A C 1
ATOM 1638 O O . VAL A 1 201 ? 21.733 -6.977 -31.495 1.00 68.88 201 VAL A O 1
ATOM 1641 N N . ILE A 1 202 ? 23.333 -6.232 -30.114 1.00 69.31 202 ILE A N 1
ATOM 1642 C CA . ILE A 1 202 ? 22.797 -4.859 -30.045 1.00 69.31 202 ILE A CA 1
ATOM 1643 C C . ILE A 1 202 ? 22.845 -4.183 -31.428 1.00 69.31 202 ILE A C 1
ATOM 1645 O O . ILE A 1 202 ? 21.860 -3.579 -31.856 1.00 69.31 202 ILE A O 1
ATOM 1649 N N . CYS A 1 203 ? 23.951 -4.314 -32.164 1.00 68.94 203 CYS A N 1
ATOM 1650 C CA . CYS A 1 203 ? 24.098 -3.709 -33.489 1.00 68.94 203 CYS A CA 1
ATOM 1651 C C . CYS A 1 203 ? 23.183 -4.327 -34.558 1.00 68.94 203 CYS A C 1
ATOM 1653 O O . CYS A 1 203 ? 22.650 -3.603 -35.402 1.00 68.94 203 CYS A O 1
ATOM 1655 N N . GLU A 1 204 ? 22.937 -5.636 -34.508 1.00 70.44 204 GLU A N 1
ATOM 1656 C CA . GLU A 1 204 ? 21.927 -6.295 -35.344 1.00 70.44 204 GLU A CA 1
ATOM 1657 C C . GLU A 1 204 ? 20.508 -5.850 -34.981 1.00 70.44 204 GLU A C 1
ATOM 1659 O O . GLU A 1 204 ? 19.668 -5.681 -35.867 1.00 70.44 204 GLU A O 1
ATOM 1664 N N . SER A 1 205 ? 20.251 -5.584 -33.696 1.00 68.62 205 SER A N 1
ATOM 1665 C CA . SER A 1 205 ? 18.958 -5.073 -33.232 1.00 68.62 205 SER A CA 1
ATOM 1666 C C . SER A 1 205 ? 18.609 -3.746 -33.900 1.00 68.62 205 SER A C 1
ATOM 1668 O O . SER A 1 205 ? 17.477 -3.576 -34.342 1.00 68.62 205 SER A O 1
ATOM 1670 N N . PHE A 1 206 ? 19.575 -2.827 -34.025 1.00 71.75 206 PHE A N 1
ATOM 1671 C CA . PHE A 1 206 ? 19.376 -1.529 -34.685 1.00 71.75 206 PHE A CA 1
ATOM 1672 C C . PHE A 1 206 ? 19.082 -1.642 -36.189 1.00 71.75 206 PHE A C 1
ATOM 1674 O O . PHE A 1 206 ? 18.455 -0.747 -36.755 1.00 71.75 206 PHE A O 1
ATOM 1681 N N . LYS A 1 207 ? 19.504 -2.736 -36.841 1.00 68.12 207 LYS A N 1
ATOM 1682 C CA . LYS A 1 207 ? 19.251 -3.001 -38.268 1.00 68.12 207 LYS A CA 1
ATOM 1683 C C . LYS A 1 207 ? 17.909 -3.710 -38.515 1.00 68.12 207 LYS A C 1
ATOM 1685 O O . LYS A 1 207 ? 17.436 -3.727 -39.653 1.00 68.12 207 LYS A O 1
ATOM 1690 N N . ASP A 1 208 ? 17.274 -4.268 -37.479 1.00 73.19 208 ASP A N 1
ATOM 1691 C CA . ASP A 1 208 ? 15.974 -4.945 -37.583 1.00 73.19 208 ASP A CA 1
ATOM 1692 C C . ASP A 1 208 ? 14.821 -3.921 -37.632 1.00 73.19 208 ASP A C 1
ATOM 1694 O O . ASP A 1 208 ? 14.584 -3.156 -36.695 1.00 73.19 208 ASP A O 1
ATOM 1698 N N . LYS A 1 209 ? 14.026 -3.953 -38.711 1.00 62.62 209 LYS A N 1
ATOM 1699 C CA . LYS A 1 209 ? 12.814 -3.123 -38.862 1.00 62.62 209 LYS A CA 1
ATOM 1700 C C . LYS A 1 209 ? 11.759 -3.419 -37.784 1.00 62.62 209 LYS A C 1
ATOM 1702 O O . LYS A 1 209 ? 10.891 -2.585 -37.539 1.00 62.62 209 LYS A O 1
ATOM 1707 N N . GLY A 1 210 ? 11.830 -4.582 -37.127 1.00 66.50 210 GLY A N 1
ATOM 1708 C CA . GLY A 1 210 ? 10.958 -4.966 -36.014 1.00 66.50 210 GLY A CA 1
ATOM 1709 C C . GLY A 1 210 ? 11.333 -4.367 -34.651 1.00 66.50 210 GLY A C 1
ATOM 1710 O O . GLY A 1 210 ? 10.566 -4.525 -33.698 1.00 66.50 210 GLY A O 1
ATOM 1711 N N . LEU A 1 211 ? 12.473 -3.671 -34.530 1.00 69.12 211 LEU A N 1
ATOM 1712 C CA . LEU A 1 211 ? 12.937 -3.109 -33.256 1.00 69.12 211 LEU A CA 1
ATOM 1713 C C . LEU A 1 211 ? 11.953 -2.083 -32.684 1.00 69.12 211 LEU A C 1
ATOM 1715 O O . LEU A 1 211 ? 11.679 -2.096 -31.486 1.00 69.12 211 LEU A O 1
ATOM 1719 N N . ALA A 1 212 ? 11.385 -1.221 -33.530 1.00 69.31 212 ALA A N 1
ATOM 1720 C CA . ALA A 1 212 ? 10.458 -0.183 -33.088 1.00 69.31 212 ALA A CA 1
ATOM 1721 C C . ALA A 1 212 ? 9.182 -0.767 -32.448 1.00 69.31 212 ALA A C 1
ATOM 1723 O O . ALA A 1 212 ? 8.766 -0.292 -31.391 1.00 69.31 212 ALA A O 1
ATOM 1724 N N . ASP A 1 213 ? 8.606 -1.827 -33.029 1.00 76.19 213 ASP A N 1
ATOM 1725 C CA . ASP A 1 213 ? 7.420 -2.504 -32.476 1.00 76.19 213 ASP A CA 1
ATOM 1726 C C . ASP A 1 213 ? 7.754 -3.257 -31.174 1.00 76.19 213 ASP A C 1
ATOM 1728 O O . ASP A 1 213 ? 7.000 -3.207 -30.198 1.00 76.19 213 ASP A O 1
ATOM 1732 N N . TYR A 1 214 ? 8.929 -3.894 -31.104 1.00 71.56 214 TYR A N 1
ATOM 1733 C CA . TYR A 1 214 ? 9.400 -4.553 -29.883 1.00 71.56 214 TYR A CA 1
ATOM 1734 C C . TYR A 1 214 ? 9.665 -3.559 -28.742 1.00 71.56 214 TYR A C 1
ATOM 1736 O O . TYR A 1 214 ? 9.219 -3.778 -27.611 1.00 71.56 214 TYR A O 1
ATOM 1744 N N . LEU A 1 215 ? 10.337 -2.439 -29.028 1.00 75.88 215 LEU A N 1
ATOM 1745 C CA . LEU A 1 215 ? 10.562 -1.358 -28.067 1.00 75.88 215 LEU A CA 1
ATOM 1746 C C . LEU A 1 215 ? 9.234 -0.771 -27.597 1.00 75.88 215 LEU A C 1
ATOM 1748 O O . LEU A 1 215 ? 9.022 -0.633 -26.395 1.00 75.88 215 LEU A O 1
ATOM 1752 N N . GLN A 1 216 ? 8.298 -0.503 -28.511 1.00 79.00 216 GLN A N 1
ATOM 1753 C CA . GLN A 1 216 ? 6.986 0.027 -28.153 1.00 79.00 216 GLN A CA 1
ATOM 1754 C C . GLN A 1 216 ? 6.216 -0.928 -27.230 1.00 79.00 216 GLN A C 1
ATOM 1756 O O . GLN A 1 216 ? 5.652 -0.485 -26.227 1.00 79.00 216 GLN A O 1
ATOM 1761 N N . LYS A 1 217 ? 6.219 -2.237 -27.513 1.00 78.62 217 LYS A N 1
ATOM 1762 C CA . LYS A 1 217 ? 5.599 -3.258 -26.647 1.00 78.62 217 LYS A CA 1
ATOM 1763 C C . LYS A 1 217 ? 6.276 -3.349 -25.278 1.00 78.62 217 LYS A C 1
ATOM 1765 O O . LYS A 1 217 ? 5.590 -3.441 -24.256 1.00 78.62 217 LYS A O 1
ATOM 1770 N N . THR A 1 218 ? 7.603 -3.274 -25.242 1.00 75.56 218 THR A N 1
ATOM 1771 C CA . THR A 1 218 ? 8.385 -3.367 -24.002 1.00 75.56 218 THR A CA 1
ATOM 1772 C C . THR A 1 218 ? 8.184 -2.133 -23.125 1.00 75.56 218 THR A C 1
ATOM 1774 O O . THR A 1 218 ? 7.816 -2.267 -21.960 1.00 75.56 218 THR A O 1
ATOM 1777 N N . VAL A 1 219 ? 8.295 -0.930 -23.696 1.00 79.19 219 VAL A N 1
ATOM 1778 C CA . VAL A 1 219 ? 8.042 0.346 -23.006 1.00 79.19 219 VAL A CA 1
ATOM 1779 C C . VAL A 1 219 ? 6.592 0.437 -22.541 1.00 79.19 219 VAL A C 1
ATOM 1781 O O . VAL A 1 219 ? 6.328 0.878 -21.426 1.00 79.19 219 VAL A O 1
ATOM 1784 N N . ARG A 1 220 ? 5.626 -0.027 -23.345 1.00 80.00 220 ARG A N 1
ATOM 1785 C CA . ARG A 1 220 ? 4.219 -0.091 -22.923 1.00 80.00 220 ARG A CA 1
ATOM 1786 C C . ARG A 1 220 ? 4.043 -0.985 -21.695 1.00 80.00 220 ARG A C 1
ATOM 1788 O O . ARG A 1 220 ? 3.339 -0.597 -20.768 1.00 80.00 220 ARG A O 1
ATOM 1795 N N . THR A 1 221 ? 4.699 -2.142 -21.668 1.00 76.44 221 THR A N 1
ATOM 1796 C CA . THR A 1 221 ? 4.668 -3.062 -20.518 1.00 76.44 221 THR A CA 1
ATOM 1797 C C . THR A 1 221 ? 5.327 -2.435 -19.287 1.00 76.44 221 THR A C 1
ATOM 1799 O O . THR A 1 221 ? 4.754 -2.484 -18.201 1.00 76.44 221 THR A O 1
ATOM 1802 N N . GLN A 1 222 ? 6.471 -1.768 -19.461 1.00 80.38 222 GLN A N 1
ATOM 1803 C CA . GLN A 1 222 ? 7.160 -1.028 -18.400 1.00 80.38 222 GLN A CA 1
ATOM 1804 C C . GLN A 1 222 ? 6.276 0.089 -17.825 1.00 80.38 222 GLN A C 1
ATOM 1806 O O . GLN A 1 222 ? 6.139 0.192 -16.613 1.00 80.38 222 GLN A O 1
ATOM 1811 N N . ARG A 1 223 ? 5.589 0.869 -18.670 1.00 82.62 223 ARG A N 1
ATOM 1812 C CA . ARG A 1 223 ? 4.652 1.918 -18.228 1.00 82.62 223 ARG A CA 1
ATOM 1813 C C . ARG A 1 223 ? 3.473 1.365 -17.441 1.00 82.62 223 ARG A C 1
ATOM 1815 O O . ARG A 1 223 ? 3.101 1.946 -16.427 1.00 82.62 223 ARG A O 1
ATOM 1822 N N . ILE A 1 224 ? 2.893 0.253 -17.896 1.00 79.88 224 ILE A N 1
ATOM 1823 C CA . ILE A 1 224 ? 1.805 -0.423 -17.177 1.00 79.88 224 ILE A CA 1
ATOM 1824 C C . ILE A 1 224 ? 2.305 -0.900 -15.810 1.00 79.88 224 ILE A C 1
ATOM 1826 O O . ILE A 1 224 ? 1.631 -0.680 -14.805 1.00 79.88 224 ILE A O 1
ATOM 1830 N N . PHE A 1 225 ? 3.505 -1.485 -15.751 1.00 79.06 225 PHE A N 1
ATOM 1831 C CA . PHE A 1 225 ? 4.109 -1.909 -14.491 1.00 79.06 225 PHE A CA 1
ATOM 1832 C C . PHE A 1 225 ? 4.356 -0.743 -13.534 1.00 79.06 225 PHE A C 1
ATOM 1834 O O . PHE A 1 225 ? 3.972 -0.804 -12.367 1.00 79.06 225 PHE A O 1
ATOM 1841 N N . SER A 1 226 ? 4.955 0.338 -14.028 1.00 79.75 226 SER A N 1
ATOM 1842 C CA . SER A 1 226 ? 5.216 1.537 -13.236 1.00 79.75 226 SER A CA 1
ATOM 1843 C C . SER A 1 226 ? 3.920 2.178 -12.739 1.00 79.75 226 SER A C 1
ATOM 1845 O O . SER A 1 226 ? 3.845 2.551 -11.572 1.00 79.75 226 SER A O 1
ATOM 1847 N N . GLY A 1 227 ? 2.871 2.218 -13.568 1.00 81.00 227 GLY A N 1
ATOM 1848 C CA . GLY A 1 227 ? 1.542 2.662 -13.147 1.00 81.00 227 GLY A CA 1
ATOM 1849 C C . GLY A 1 227 ? 0.951 1.781 -12.042 1.00 81.00 227 GLY A C 1
ATOM 1850 O O . GLY A 1 227 ? 0.357 2.289 -11.094 1.00 81.00 227 GLY A O 1
ATOM 1851 N N . TYR A 1 228 ? 1.166 0.465 -12.105 1.00 81.69 228 TYR A N 1
ATOM 1852 C CA . TYR A 1 228 ? 0.723 -0.459 -11.062 1.00 81.69 228 TYR A CA 1
ATOM 1853 C C . TYR A 1 228 ? 1.458 -0.236 -9.730 1.00 81.69 228 TYR A C 1
ATOM 1855 O O . TYR A 1 228 ? 0.820 -0.136 -8.681 1.00 81.69 228 TYR A O 1
ATOM 1863 N N . ILE A 1 229 ? 2.787 -0.073 -9.768 1.00 80.56 229 ILE A N 1
ATOM 1864 C CA . ILE A 1 229 ? 3.595 0.282 -8.588 1.00 80.56 229 ILE A CA 1
ATOM 1865 C C . ILE A 1 229 ? 3.123 1.607 -7.984 1.00 80.56 229 ILE A C 1
ATOM 1867 O O . ILE A 1 229 ? 2.979 1.708 -6.766 1.00 80.56 229 ILE A O 1
ATOM 1871 N N . PHE A 1 230 ? 2.846 2.604 -8.823 1.00 84.31 230 PHE A N 1
ATOM 1872 C CA . PHE A 1 230 ? 2.356 3.907 -8.384 1.00 84.31 230 PHE A CA 1
ATOM 1873 C C . PHE A 1 230 ? 1.022 3.792 -7.629 1.00 84.31 230 PHE A C 1
ATOM 1875 O O . PHE A 1 230 ? 0.869 4.356 -6.545 1.00 84.31 230 PHE A O 1
ATOM 1882 N N . LEU A 1 231 ? 0.071 3.004 -8.146 1.00 84.25 231 LEU A N 1
ATOM 1883 C CA . LEU A 1 231 ? -1.209 2.757 -7.473 1.00 84.25 231 LEU A CA 1
ATOM 1884 C C . LEU A 1 231 ? -1.039 2.008 -6.143 1.00 84.25 231 LEU A C 1
ATOM 1886 O O . LEU A 1 231 ? -1.704 2.349 -5.162 1.00 84.25 231 LEU A O 1
ATOM 1890 N N . ILE A 1 232 ? -0.135 1.024 -6.082 1.00 82.12 232 ILE A N 1
ATOM 1891 C CA . ILE A 1 232 ? 0.195 0.329 -4.830 1.00 82.12 232 ILE A CA 1
ATOM 1892 C C . ILE A 1 232 ? 0.762 1.320 -3.809 1.00 82.12 232 ILE A C 1
ATOM 1894 O O . ILE A 1 232 ? 0.294 1.356 -2.669 1.00 82.12 232 ILE A O 1
ATOM 1898 N N . ALA A 1 233 ? 1.727 2.150 -4.211 1.00 83.94 233 ALA A N 1
ATOM 1899 C CA . ALA A 1 233 ? 2.335 3.151 -3.340 1.00 83.94 233 ALA A CA 1
ATOM 1900 C C . ALA A 1 233 ? 1.289 4.140 -2.798 1.00 83.94 233 ALA A C 1
ATOM 1902 O O . ALA A 1 233 ? 1.263 4.403 -1.595 1.00 83.94 233 ALA A O 1
ATOM 1903 N N . LEU A 1 234 ? 0.356 4.606 -3.638 1.00 86.56 234 LEU A N 1
ATOM 1904 C CA . LEU A 1 234 ? -0.776 5.430 -3.201 1.00 86.56 234 LEU A CA 1
ATOM 1905 C C . LEU A 1 234 ? -1.655 4.723 -2.160 1.00 86.56 234 LEU A C 1
ATOM 1907 O O . LEU A 1 234 ? -2.030 5.328 -1.152 1.00 86.56 234 LEU A O 1
ATOM 1911 N N . GLY A 1 235 ? -1.961 3.440 -2.367 1.00 83.88 235 GLY A N 1
ATOM 1912 C CA . GLY A 1 235 ? -2.706 2.630 -1.402 1.00 83.88 235 GLY A CA 1
ATOM 1913 C C . GLY A 1 235 ? -1.996 2.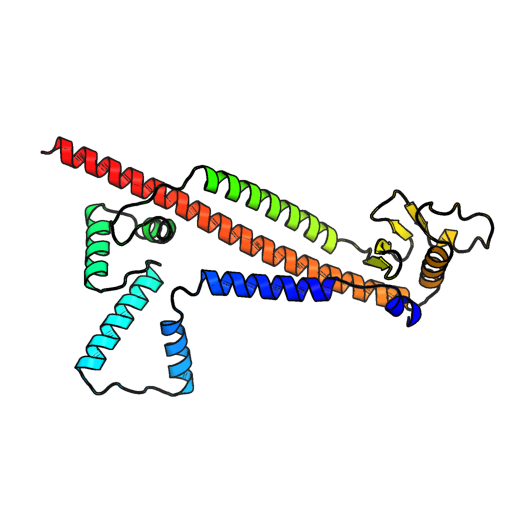521 -0.048 1.00 83.88 235 GLY A C 1
ATOM 1914 O O . GLY A 1 235 ? -2.632 2.675 1.000 1.00 83.88 235 GLY A O 1
ATOM 1915 N N . PHE A 1 236 ? -0.675 2.327 -0.056 1.00 83.88 236 PHE A N 1
ATOM 1916 C CA . PHE A 1 236 ? 0.141 2.303 1.161 1.00 83.88 236 PHE A CA 1
ATOM 1917 C C . PHE A 1 236 ? 0.201 3.664 1.855 1.00 83.88 236 PHE A C 1
ATOM 1919 O O . PHE A 1 236 ? 0.048 3.716 3.075 1.00 83.88 236 PHE A O 1
ATOM 1926 N N . ILE A 1 237 ? 0.341 4.768 1.116 1.00 87.44 237 ILE A N 1
ATOM 1927 C CA . ILE A 1 237 ? 0.304 6.123 1.687 1.00 87.44 237 ILE A CA 1
ATOM 1928 C C . ILE A 1 237 ? -1.044 6.374 2.359 1.00 87.44 237 ILE A C 1
ATOM 1930 O O . ILE A 1 237 ? -1.090 6.810 3.508 1.00 87.44 237 ILE A O 1
ATOM 1934 N 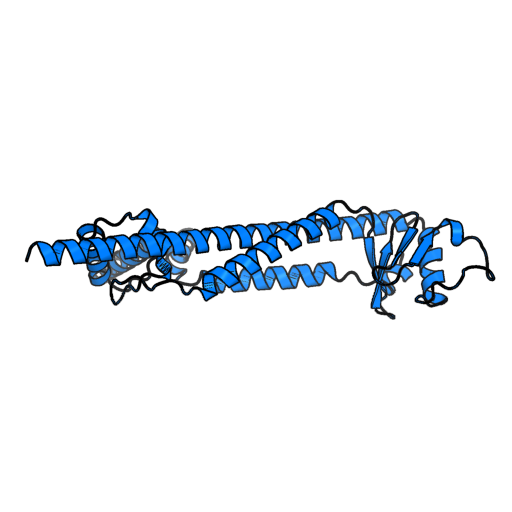N . TYR A 1 238 ? -2.149 6.039 1.694 1.00 86.81 238 TYR A N 1
ATOM 1935 C CA . TYR A 1 238 ? -3.479 6.150 2.284 1.00 86.81 238 TYR A CA 1
ATOM 1936 C C . TYR A 1 238 ? -3.610 5.339 3.583 1.00 86.81 238 TYR A C 1
ATOM 1938 O O . TYR A 1 238 ? -4.155 5.827 4.580 1.00 86.81 238 TYR A O 1
ATOM 1946 N N . TRP A 1 239 ? -3.084 4.111 3.598 1.00 85.00 239 TRP A N 1
ATOM 1947 C CA . TRP A 1 239 ? -3.057 3.270 4.792 1.00 85.00 239 TRP A CA 1
ATOM 1948 C C . TRP A 1 239 ? -2.210 3.886 5.917 1.00 85.00 239 TRP A C 1
ATOM 1950 O O . TRP A 1 239 ? -2.671 3.954 7.058 1.00 85.00 239 TRP A O 1
ATOM 1960 N N . ILE A 1 240 ? -1.025 4.412 5.593 1.00 85.69 240 ILE A N 1
ATOM 1961 C CA . ILE A 1 240 ? -0.135 5.124 6.520 1.00 85.69 240 ILE A CA 1
ATOM 1962 C C . ILE A 1 240 ? -0.850 6.333 7.134 1.00 85.69 240 ILE A C 1
ATOM 1964 O O . ILE A 1 240 ? -0.872 6.482 8.357 1.00 85.69 240 ILE A O 1
ATOM 1968 N N . VAL A 1 241 ? -1.480 7.175 6.311 1.00 86.38 241 VAL A N 1
ATOM 1969 C CA . VAL A 1 241 ? -2.238 8.351 6.765 1.00 86.38 241 VAL A CA 1
ATOM 1970 C C . VAL A 1 241 ? -3.341 7.927 7.731 1.00 86.38 241 VAL A C 1
ATOM 1972 O O . VAL A 1 241 ? -3.451 8.486 8.823 1.00 86.38 241 VAL A O 1
ATOM 1975 N N . LYS A 1 242 ? -4.114 6.888 7.393 1.00 83.62 242 LYS A N 1
ATOM 1976 C CA . LYS A 1 242 ? -5.131 6.340 8.301 1.00 83.62 242 LYS A CA 1
ATOM 1977 C C . LYS A 1 242 ? -4.545 5.838 9.616 1.00 83.62 242 LYS A C 1
ATOM 1979 O O . LYS A 1 242 ? -5.118 6.115 10.668 1.00 83.62 242 LYS A O 1
ATOM 1984 N N . HIS A 1 243 ? -3.418 5.132 9.574 1.00 82.69 243 HIS A N 1
ATOM 1985 C CA . HIS A 1 243 ? -2.736 4.658 10.775 1.00 82.69 243 HIS A CA 1
ATOM 1986 C C . HIS A 1 243 ? -2.315 5.832 11.672 1.00 82.69 243 HIS A C 1
ATOM 1988 O O . HIS A 1 243 ? -2.564 5.814 12.875 1.00 82.69 243 HIS A O 1
ATOM 1994 N N . ARG A 1 244 ? -1.760 6.904 11.090 1.00 83.56 244 ARG A N 1
ATOM 1995 C CA . ARG A 1 244 ? -1.365 8.117 11.826 1.00 83.56 244 ARG A CA 1
ATOM 1996 C C . ARG A 1 244 ? -2.553 8.857 12.427 1.00 83.56 244 ARG A C 1
ATOM 1998 O O . ARG A 1 244 ? -2.470 9.278 13.577 1.00 83.56 244 ARG A O 1
ATOM 2005 N N . LEU A 1 245 ? -3.656 8.979 11.692 1.00 86.00 245 LEU A N 1
ATOM 2006 C CA . LEU A 1 245 ? -4.892 9.555 12.225 1.00 86.00 245 LEU A CA 1
ATOM 2007 C C . LEU A 1 245 ? -5.417 8.750 13.420 1.00 86.00 245 LEU A C 1
ATOM 2009 O O . LEU A 1 245 ? -5.887 9.340 14.387 1.00 86.00 245 LEU A O 1
ATOM 2013 N N . GLY A 1 246 ? -5.288 7.423 13.386 1.00 84.25 246 GLY A N 1
ATOM 2014 C CA . GLY A 1 246 ? -5.641 6.560 14.510 1.00 84.25 246 GLY A CA 1
ATOM 2015 C C . GLY A 1 246 ? -4.764 6.761 15.748 1.00 84.25 246 GLY A C 1
ATOM 2016 O O . GLY A 1 246 ? -5.292 6.881 16.849 1.00 84.25 246 GLY A O 1
ATOM 2017 N N . ILE A 1 247 ? -3.447 6.902 15.564 1.00 84.69 247 ILE A N 1
ATOM 2018 C CA . ILE A 1 247 ? -2.497 7.248 16.640 1.00 84.69 247 ILE A CA 1
ATOM 2019 C C . ILE A 1 247 ? -2.868 8.590 17.287 1.00 84.69 247 ILE A C 1
ATOM 2021 O O . ILE A 1 247 ? -2.852 8.709 18.511 1.00 84.69 247 ILE A O 1
ATOM 2025 N N . LEU A 1 248 ? -3.182 9.610 16.480 1.00 85.56 248 LEU A N 1
ATOM 2026 C CA . LEU A 1 248 ? -3.556 10.936 16.983 1.00 85.56 248 LEU A CA 1
ATOM 2027 C C . LEU A 1 248 ? -4.877 10.901 17.756 1.00 85.56 248 LEU A C 1
ATOM 2029 O O . LEU A 1 248 ? -4.959 11.480 18.834 1.00 85.56 248 LEU A O 1
ATOM 2033 N N . ALA A 1 249 ? -5.878 10.189 17.238 1.00 85.94 249 ALA A N 1
ATOM 2034 C CA . ALA A 1 249 ? -7.149 9.998 17.926 1.00 85.94 249 ALA A CA 1
ATOM 2035 C C . ALA A 1 249 ? -6.969 9.257 19.263 1.00 85.94 249 ALA A C 1
ATOM 2037 O O . ALA A 1 249 ? -7.525 9.672 20.275 1.00 85.94 249 ALA A O 1
ATOM 2038 N N . ALA A 1 250 ? -6.123 8.221 19.303 1.00 86.00 250 ALA A N 1
ATOM 2039 C CA . ALA A 1 250 ? -5.822 7.490 20.533 1.00 86.00 250 ALA A CA 1
ATOM 2040 C C . ALA A 1 250 ? -5.182 8.396 21.600 1.00 86.00 250 ALA A C 1
ATOM 2042 O O . ALA A 1 250 ? -5.549 8.334 22.771 1.00 86.00 250 ALA A O 1
ATOM 2043 N N . LYS A 1 251 ? -4.263 9.286 21.197 1.00 85.75 251 LYS A N 1
ATOM 2044 C CA . LYS A 1 251 ? -3.664 10.271 22.112 1.00 85.75 251 LYS A CA 1
ATOM 2045 C C . LYS A 1 251 ? -4.701 11.233 22.688 1.00 85.75 251 LYS A C 1
ATOM 2047 O O . LYS A 1 251 ? -4.720 11.404 23.900 1.00 85.75 251 LYS A O 1
ATOM 2052 N N . ARG A 1 252 ? -5.590 11.784 21.852 1.00 85.38 252 ARG A N 1
ATOM 2053 C CA . ARG A 1 252 ? -6.666 12.675 22.320 1.00 85.38 252 ARG A CA 1
ATOM 2054 C C . ARG A 1 252 ? -7.586 11.988 23.318 1.00 85.38 252 ARG A C 1
ATOM 2056 O O . ARG A 1 252 ? -7.832 12.538 24.380 1.00 85.38 252 ARG A O 1
ATOM 2063 N N . ILE A 1 253 ? -8.039 10.768 23.014 1.00 85.56 253 ILE A N 1
ATOM 2064 C CA . ILE A 1 253 ? -8.893 10.006 23.937 1.00 85.56 253 ILE A CA 1
ATOM 2065 C C . ILE A 1 253 ? -8.170 9.798 25.270 1.00 85.56 253 ILE A C 1
ATOM 2067 O O . ILE A 1 253 ? -8.759 9.996 26.328 1.00 85.56 253 ILE A O 1
ATOM 2071 N N . LYS A 1 254 ? -6.879 9.450 25.238 1.00 86.31 254 LYS A N 1
ATOM 2072 C CA . LYS A 1 254 ? -6.083 9.269 26.455 1.00 86.31 254 LYS A CA 1
ATOM 2073 C C . LYS A 1 254 ? -5.947 10.559 27.274 1.00 86.31 254 LYS A C 1
ATOM 2075 O O . LYS A 1 254 ? -6.030 10.503 28.499 1.00 86.31 254 LYS A O 1
ATOM 2080 N N . GLU A 1 255 ? -5.764 11.704 26.622 1.00 85.56 255 GLU A N 1
ATOM 2081 C CA . GLU A 1 255 ? -5.745 13.021 27.273 1.00 85.56 255 GLU A CA 1
ATOM 2082 C C . GLU A 1 255 ? -7.102 13.348 27.917 1.00 85.56 255 GLU A C 1
ATOM 2084 O O . GLU A 1 255 ? -7.141 13.742 29.083 1.00 85.56 255 GLU A O 1
ATOM 2089 N N . THR A 1 256 ? -8.216 13.099 27.220 1.00 85.44 256 THR A N 1
ATOM 2090 C CA . THR A 1 256 ? -9.576 13.281 27.759 1.00 85.44 256 THR A CA 1
ATOM 2091 C C . THR A 1 256 ? -9.837 12.385 28.973 1.00 85.44 256 THR A C 1
ATOM 2093 O O . THR A 1 256 ? -10.340 12.857 29.992 1.00 85.44 256 THR A O 1
ATOM 2096 N N . LEU A 1 257 ? -9.439 11.110 28.910 1.00 85.06 257 LEU A N 1
ATOM 2097 C CA . LEU A 1 257 ? -9.556 10.174 30.034 1.00 85.06 257 LEU A CA 1
ATOM 2098 C C . LEU A 1 257 ? -8.725 10.628 31.244 1.00 85.06 257 LEU A C 1
ATOM 2100 O O . LEU A 1 257 ? -9.185 10.526 32.381 1.00 85.06 257 LEU A O 1
ATOM 2104 N N . GLY A 1 258 ? -7.516 11.148 31.010 1.00 83.19 258 GLY A N 1
ATOM 2105 C CA . GLY A 1 258 ? -6.662 11.707 32.059 1.00 83.19 258 GLY A CA 1
ATOM 2106 C C . GLY A 1 258 ? -7.264 12.952 32.718 1.00 83.19 258 GLY A C 1
ATOM 2107 O O . GLY A 1 258 ? -7.288 13.037 33.944 1.00 83.19 258 GLY A O 1
ATOM 2108 N N . SER A 1 259 ? -7.803 13.882 31.923 1.00 78.75 259 SER A N 1
ATOM 2109 C CA . SER A 1 259 ? -8.459 15.093 32.435 1.00 78.75 259 SER A CA 1
ATOM 2110 C C . SER A 1 259 ? -9.707 14.775 33.259 1.00 78.75 259 SER A C 1
ATOM 2112 O O . SER A 1 259 ? -9.909 15.376 34.310 1.00 78.75 259 SER A O 1
ATOM 2114 N N . ASN A 1 260 ? -10.533 13.822 32.819 1.00 76.38 260 ASN A N 1
ATOM 2115 C CA . ASN A 1 260 ? -11.741 13.446 33.557 1.00 76.38 260 ASN A CA 1
ATOM 2116 C C . ASN A 1 260 ? -11.400 12.778 34.896 1.00 76.38 260 ASN A C 1
ATOM 2118 O O . ASN A 1 260 ? -12.031 13.087 35.902 1.00 76.38 260 ASN A O 1
ATOM 2122 N N . LYS A 1 261 ? -10.354 11.937 34.942 1.00 74.62 261 LYS A N 1
ATOM 2123 C CA . LYS A 1 261 ? -9.865 11.355 36.204 1.00 74.62 261 LYS A CA 1
ATOM 2124 C C . LYS A 1 261 ? -9.421 12.422 37.208 1.00 74.62 261 LYS A C 1
ATOM 2126 O O . LYS A 1 261 ? -9.713 12.281 38.388 1.00 74.62 261 LYS A O 1
ATOM 2131 N N . LEU A 1 262 ? -8.740 13.475 36.752 1.00 68.62 262 LEU A N 1
ATOM 2132 C CA . LEU A 1 262 ? -8.317 14.585 37.614 1.00 68.62 262 LEU A CA 1
ATOM 2133 C C . LEU A 1 262 ? -9.513 15.364 38.178 1.00 68.62 262 LEU A C 1
ATOM 2135 O O . LEU A 1 262 ? -9.509 15.707 39.356 1.00 68.62 262 LEU A O 1
ATOM 2139 N N . ASN A 1 263 ? -10.551 15.590 37.372 1.00 68.62 263 ASN A N 1
ATOM 2140 C CA . ASN A 1 263 ? -11.757 16.286 37.827 1.00 68.62 263 ASN A CA 1
ATOM 2141 C C . ASN A 1 263 ? -12.527 15.472 38.879 1.00 68.62 263 ASN A C 1
ATOM 2143 O O . ASN A 1 263 ? -12.918 16.028 39.898 1.00 68.62 263 ASN A O 1
ATOM 2147 N N . CYS A 1 264 ? -12.657 14.153 38.701 1.00 62.34 264 CYS A N 1
ATOM 2148 C CA . CYS A 1 264 ? -13.327 13.291 39.681 1.00 62.34 264 CYS A CA 1
ATOM 2149 C C . CYS A 1 264 ? -12.582 13.176 41.023 1.00 62.34 264 CYS A C 1
ATOM 2151 O O . CYS A 1 264 ? -13.215 12.908 42.035 1.00 62.34 264 CYS A O 1
ATOM 2153 N N . VAL A 1 265 ? -11.256 13.357 41.045 1.00 67.81 265 VAL A N 1
ATOM 2154 C CA . VAL A 1 265 ? -10.467 13.371 42.294 1.00 67.81 265 VAL A CA 1
ATOM 2155 C C . VAL A 1 265 ? -10.617 14.697 43.044 1.00 67.81 265 VAL A C 1
ATOM 2157 O O . VAL A 1 265 ? -10.516 14.710 44.262 1.00 67.81 265 VAL A O 1
ATOM 2160 N N . ASN A 1 266 ? -10.867 15.803 42.341 1.00 58.03 266 ASN A N 1
ATOM 2161 C CA . ASN A 1 266 ? -11.014 17.123 42.961 1.00 58.03 266 ASN A CA 1
ATOM 2162 C C . ASN A 1 266 ? -12.436 17.399 43.489 1.00 58.03 266 ASN A C 1
ATOM 2164 O O . ASN A 1 266 ? -12.625 18.356 44.234 1.00 58.03 266 ASN A O 1
ATOM 2168 N N . GLU A 1 267 ? -13.427 16.599 43.084 1.00 56.41 267 GLU A N 1
ATOM 2169 C CA . GLU A 1 267 ? -14.831 16.704 43.520 1.00 56.41 267 GLU A CA 1
ATOM 2170 C C . GLU A 1 267 ? -15.214 15.695 44.624 1.00 56.41 267 GLU A C 1
ATOM 2172 O O . GLU A 1 267 ? -16.349 15.730 45.103 1.00 56.41 267 GLU A O 1
ATOM 2177 N N . ALA A 1 268 ? -14.294 14.806 45.020 1.00 51.66 268 ALA A N 1
ATOM 2178 C CA . ALA A 1 268 ? -14.465 13.808 46.084 1.00 51.66 268 ALA A CA 1
ATOM 2179 C C . ALA A 1 268 ? -13.767 14.241 47.381 1.00 51.66 268 ALA A C 1
ATOM 2181 O O . ALA A 1 268 ? -14.337 13.969 48.462 1.00 51.66 268 ALA A O 1
#

pLDDT: mean 72.8, std 11.4, range [37.53, 89.88]